Protein AF-A0A919B2U7-F1 (afdb_monomer)

Structure (mmCIF, N/CA/C/O backbone):
data_AF-A0A919B2U7-F1
#
_entry.id   AF-A0A919B2U7-F1
#
loop_
_atom_site.group_PDB
_atom_site.id
_atom_site.type_symbol
_atom_site.label_atom_id
_atom_site.label_alt_id
_atom_site.label_comp_id
_atom_site.label_asym_id
_atom_site.label_entity_id
_atom_site.label_seq_id
_atom_site.pdbx_PDB_ins_code
_atom_site.Cartn_x
_atom_site.Cartn_y
_atom_site.Cartn_z
_atom_site.occupancy
_atom_site.B_iso_or_equiv
_atom_site.auth_seq_id
_atom_site.auth_comp_id
_atom_site.auth_asym_id
_atom_site.auth_atom_id
_atom_site.pdbx_PDB_model_num
ATOM 1 N N . MET A 1 1 ? 79.214 -14.172 27.687 1.00 49.47 1 MET A N 1
ATOM 2 C CA . MET A 1 1 ? 77.770 -14.197 27.370 1.00 49.47 1 MET A CA 1
ATOM 3 C C . MET A 1 1 ? 77.154 -12.835 27.692 1.00 49.47 1 MET A C 1
ATOM 5 O O . MET A 1 1 ? 76.525 -12.726 28.729 1.00 49.47 1 MET A O 1
ATOM 9 N N . SER A 1 2 ? 77.392 -11.781 26.894 1.00 54.16 2 SER A N 1
ATOM 10 C CA . SER A 1 2 ? 76.773 -10.463 27.178 1.00 54.16 2 SER A CA 1
ATOM 11 C C . SER A 1 2 ? 76.803 -9.444 26.019 1.00 54.16 2 SER A C 1
ATOM 13 O O . SER A 1 2 ? 76.811 -8.250 26.286 1.00 54.16 2 SER A O 1
ATOM 15 N N . ASN A 1 3 ? 76.854 -9.871 24.748 1.00 53.09 3 ASN A N 1
ATOM 16 C CA . ASN A 1 3 ? 76.858 -8.933 23.603 1.00 53.09 3 ASN A CA 1
ATOM 17 C C . ASN A 1 3 ? 75.745 -9.183 22.569 1.00 53.09 3 ASN A C 1
ATOM 19 O O . ASN A 1 3 ? 75.576 -8.368 21.675 1.00 53.09 3 ASN A O 1
ATOM 23 N N . ASP A 1 4 ? 74.991 -10.279 22.689 1.00 55.19 4 ASP A N 1
ATOM 24 C CA . ASP A 1 4 ? 73.983 -10.699 21.696 1.00 55.19 4 ASP A CA 1
ATOM 25 C C . ASP A 1 4 ? 72.558 -10.211 22.050 1.00 55.19 4 ASP A C 1
ATOM 27 O O . ASP A 1 4 ? 71.670 -10.134 21.211 1.00 55.19 4 ASP A O 1
ATOM 31 N N . GLU A 1 5 ? 72.337 -9.826 23.311 1.00 55.81 5 GLU A N 1
ATOM 32 C CA . GLU A 1 5 ? 71.033 -9.368 23.819 1.00 55.81 5 GLU A CA 1
ATOM 33 C C . GLU A 1 5 ? 70.819 -7.854 23.621 1.00 55.81 5 GLU A C 1
ATOM 35 O O . GLU A 1 5 ? 69.694 -7.410 23.411 1.00 55.81 5 GLU A O 1
ATOM 40 N N . GLY A 1 6 ? 71.904 -7.063 23.619 1.00 55.81 6 GLY A N 1
ATOM 41 C CA . GLY A 1 6 ? 71.867 -5.610 23.395 1.00 55.81 6 GLY A CA 1
ATOM 42 C C . GLY A 1 6 ? 71.596 -5.225 21.937 1.00 55.81 6 GLY A C 1
ATOM 43 O O . GLY A 1 6 ? 70.742 -4.384 21.681 1.00 55.81 6 GLY A O 1
ATOM 44 N N . LEU A 1 7 ? 72.226 -5.923 20.981 1.00 55.94 7 LEU A N 1
ATOM 45 C CA . LEU A 1 7 ? 71.991 -5.736 19.539 1.00 55.94 7 LEU A CA 1
ATOM 46 C C . LEU A 1 7 ? 70.523 -5.985 19.153 1.00 55.94 7 LEU A C 1
ATOM 48 O O . LEU A 1 7 ? 69.960 -5.267 18.334 1.00 55.94 7 LEU A O 1
ATOM 52 N N . ARG A 1 8 ? 69.875 -6.955 19.807 1.00 68.75 8 ARG A N 1
ATOM 53 C CA . ARG A 1 8 ? 68.475 -7.323 19.559 1.00 68.75 8 ARG A CA 1
ATOM 54 C C . ARG A 1 8 ? 67.472 -6.317 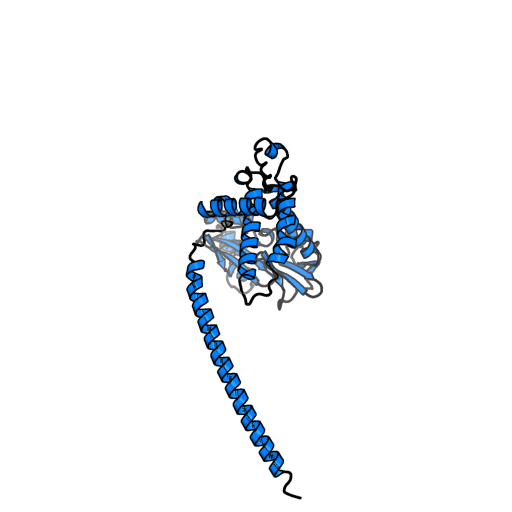20.133 1.00 68.75 8 ARG A C 1
ATOM 56 O O . ARG A 1 8 ? 66.380 -6.163 19.589 1.00 68.75 8 ARG A O 1
ATOM 63 N N . LEU A 1 9 ? 67.828 -5.645 21.231 1.00 73.50 9 LEU A N 1
ATOM 64 C CA . LEU A 1 9 ? 67.019 -4.576 21.816 1.00 73.50 9 LEU A CA 1
ATOM 65 C C . LEU A 1 9 ? 67.126 -3.293 20.984 1.00 73.50 9 LEU A C 1
ATOM 67 O O . LEU A 1 9 ? 66.106 -2.655 20.738 1.00 73.50 9 LEU A O 1
ATOM 71 N N . ASP A 1 10 ? 68.321 -2.956 20.498 1.00 80.56 10 ASP A N 1
ATOM 72 C CA . ASP A 1 10 ? 68.534 -1.790 19.635 1.00 80.56 10 ASP A CA 1
ATOM 73 C C . ASP A 1 10 ? 67.811 -1.945 18.284 1.00 80.56 10 ASP A C 1
ATOM 75 O O . ASP A 1 10 ? 67.145 -1.013 17.830 1.00 80.56 10 ASP A O 1
ATOM 79 N N . GLU A 1 11 ? 67.837 -3.143 17.686 1.00 80.81 11 GLU A N 1
ATOM 80 C CA . GLU A 1 11 ? 67.045 -3.471 16.489 1.00 80.81 11 GLU A CA 1
ATOM 81 C C . GLU A 1 11 ? 65.533 -3.373 16.742 1.00 80.81 11 GLU A C 1
ATOM 83 O O . GLU A 1 11 ? 64.792 -2.840 15.914 1.00 80.81 11 GLU A O 1
ATOM 88 N N . PHE A 1 12 ? 65.058 -3.840 17.902 1.00 81.50 12 PHE A N 1
ATOM 89 C CA . PHE A 1 12 ? 63.644 -3.744 18.269 1.00 81.50 12 PHE A CA 1
ATOM 90 C C . PHE A 1 12 ? 63.200 -2.293 18.502 1.00 81.50 12 PHE A C 1
ATOM 92 O O . PHE A 1 12 ? 62.103 -1.908 18.095 1.00 81.50 12 PHE A O 1
ATOM 99 N N . LEU A 1 13 ? 64.046 -1.469 19.127 1.00 85.94 13 LEU A N 1
ATOM 100 C CA . LEU A 1 13 ? 63.781 -0.045 19.332 1.00 85.94 13 LEU A CA 1
ATOM 101 C C . LEU A 1 13 ? 63.787 0.727 18.007 1.00 85.94 13 LEU A C 1
ATOM 103 O O . LEU A 1 13 ? 62.919 1.577 17.807 1.00 85.94 13 LEU A O 1
ATOM 107 N N . ALA A 1 14 ? 64.693 0.391 17.084 1.00 85.44 14 ALA A N 1
ATOM 108 C CA . ALA A 1 14 ? 64.707 0.952 15.736 1.00 85.44 14 ALA A CA 1
ATOM 109 C C . ALA A 1 14 ? 63.437 0.579 14.952 1.00 85.44 14 ALA A C 1
ATOM 111 O O . ALA A 1 14 ? 62.785 1.453 14.381 1.00 85.44 14 ALA A O 1
ATOM 112 N N . TYR A 1 15 ? 63.024 -0.692 14.999 1.00 85.69 15 TYR A N 1
ATOM 113 C CA . TYR A 1 15 ? 61.793 -1.154 14.353 1.00 85.69 15 TYR A CA 1
ATOM 114 C C . TYR A 1 15 ? 60.539 -0.502 14.948 1.00 85.69 15 TYR A C 1
ATOM 116 O O . TYR A 1 15 ? 59.620 -0.123 14.223 1.00 85.69 15 TYR A O 1
ATOM 124 N N . LYS A 1 16 ? 60.496 -0.332 16.275 1.00 89.38 16 LYS A N 1
ATOM 125 C CA . LYS A 1 16 ? 59.401 0.367 16.954 1.00 89.38 16 LYS A CA 1
ATOM 126 C C . LYS A 1 16 ? 59.308 1.826 16.501 1.00 89.38 16 LYS A C 1
ATOM 128 O O . LYS A 1 16 ? 58.206 2.279 16.211 1.00 89.38 16 LYS A O 1
ATOM 133 N N . ALA A 1 17 ? 60.435 2.532 16.412 1.00 90.56 17 ALA A N 1
ATOM 134 C CA . ALA A 1 17 ? 60.463 3.916 15.943 1.00 90.56 17 ALA A CA 1
ATOM 135 C C . ALA A 1 17 ? 59.982 4.033 14.484 1.00 90.56 17 ALA A C 1
ATOM 137 O O . ALA A 1 17 ? 59.161 4.894 14.176 1.00 90.56 17 ALA A O 1
ATOM 138 N N . GLU A 1 18 ? 60.413 3.119 13.609 1.00 90.06 18 GLU A N 1
ATOM 139 C CA . GLU A 1 18 ? 59.962 3.068 12.212 1.00 90.06 18 GLU A CA 1
ATOM 140 C C . GLU A 1 18 ? 58.455 2.773 12.103 1.00 90.06 18 GLU A C 1
ATOM 142 O O . GLU A 1 18 ? 57.746 3.357 11.280 1.00 90.06 18 GLU A O 1
ATOM 147 N N . LEU A 1 19 ? 57.933 1.878 12.947 1.00 87.75 19 LEU A N 1
ATOM 148 C CA . LEU A 1 19 ? 56.506 1.571 12.989 1.00 87.75 19 LEU A CA 1
ATOM 149 C C . LEU A 1 19 ? 55.687 2.765 13.495 1.00 87.75 19 LEU A C 1
ATOM 151 O O . LEU A 1 19 ? 54.651 3.076 12.911 1.00 87.75 19 LEU A O 1
ATOM 155 N N . GLU A 1 20 ? 56.141 3.441 14.551 1.00 91.88 20 GLU A N 1
ATOM 156 C CA . GLU A 1 20 ? 55.492 4.646 15.078 1.00 91.88 20 GLU A CA 1
ATOM 157 C C . GLU A 1 20 ? 55.444 5.758 14.022 1.00 91.88 20 GLU A C 1
ATOM 159 O O . GLU A 1 20 ? 54.393 6.375 13.839 1.00 91.88 20 GLU A O 1
ATOM 164 N N . GLU A 1 21 ? 56.523 5.948 13.259 1.00 91.94 21 GLU A N 1
ATOM 165 C CA . GLU A 1 21 ? 56.561 6.894 12.143 1.00 91.94 21 GLU A CA 1
ATOM 166 C C . GLU A 1 21 ? 55.548 6.523 11.047 1.00 91.94 21 GLU A C 1
ATOM 168 O O . GLU A 1 21 ? 54.748 7.364 10.627 1.00 91.94 21 GLU A O 1
ATOM 173 N N . LYS A 1 22 ? 55.500 5.252 10.627 1.00 87.38 22 LYS A N 1
ATOM 174 C CA . LYS A 1 22 ? 54.540 4.782 9.611 1.00 87.38 22 LYS A CA 1
ATOM 175 C C . LYS A 1 22 ? 53.089 4.914 10.069 1.00 87.38 22 LYS A C 1
ATOM 177 O O . LYS A 1 22 ? 52.230 5.300 9.277 1.00 87.38 22 LYS A O 1
ATOM 182 N N . VAL A 1 23 ? 52.800 4.626 11.339 1.00 91.00 23 VAL A N 1
ATOM 183 C CA . VAL A 1 23 ? 51.459 4.792 11.923 1.00 91.00 23 VAL A CA 1
ATOM 184 C C . VAL A 1 23 ? 51.064 6.268 11.959 1.00 91.00 23 VAL A C 1
ATOM 186 O O . VAL A 1 23 ? 49.927 6.600 11.622 1.00 91.00 23 VAL A O 1
ATOM 189 N N . GLN A 1 24 ? 51.991 7.167 12.300 1.00 89.50 24 GLN A N 1
ATOM 190 C CA . GLN A 1 24 ? 51.743 8.610 12.273 1.00 89.50 24 GLN A CA 1
ATOM 191 C C . GLN A 1 24 ? 51.489 9.123 10.852 1.00 89.50 24 GLN A C 1
ATOM 193 O O . GLN A 1 24 ? 50.524 9.859 10.638 1.00 89.50 24 GLN A O 1
ATOM 198 N N . GLN A 1 25 ? 52.289 8.692 9.872 1.00 88.12 25 GLN A N 1
ATOM 199 C CA . GLN A 1 25 ? 52.085 9.032 8.461 1.00 88.12 25 GLN A CA 1
ATOM 200 C C . GLN A 1 25 ? 50.734 8.517 7.945 1.00 88.12 25 GLN A C 1
ATOM 202 O O . GLN A 1 25 ? 49.998 9.252 7.286 1.00 88.12 25 GLN A O 1
ATOM 207 N N . PHE A 1 26 ? 50.358 7.285 8.301 1.00 85.88 26 PHE A N 1
ATOM 208 C CA . PHE A 1 26 ? 49.063 6.711 7.938 1.00 85.88 26 PHE A CA 1
ATOM 209 C C . PHE A 1 26 ? 47.892 7.474 8.570 1.00 85.88 26 PHE A C 1
ATOM 211 O O . PHE A 1 26 ? 46.924 7.799 7.881 1.00 85.88 26 PHE A O 1
ATOM 218 N N . ALA A 1 27 ? 47.985 7.806 9.861 1.00 87.75 27 ALA A N 1
ATOM 219 C CA . ALA A 1 27 ? 46.963 8.574 10.565 1.00 87.75 27 ALA A CA 1
ATOM 220 C C . ALA A 1 27 ? 46.799 9.984 9.976 1.00 87.75 27 ALA A C 1
ATOM 222 O O . ALA A 1 27 ? 45.674 10.471 9.846 1.00 87.75 27 ALA A O 1
ATOM 223 N N . LEU A 1 28 ? 47.900 10.626 9.580 1.00 88.56 28 LEU A N 1
ATOM 224 C CA . LEU A 1 28 ? 47.874 11.932 8.927 1.00 88.56 28 LEU A CA 1
ATOM 225 C C . LEU A 1 28 ? 47.222 11.848 7.537 1.00 88.56 28 LEU A C 1
ATOM 227 O O . LEU A 1 28 ? 46.320 12.628 7.241 1.00 88.56 28 LEU A O 1
ATOM 231 N N . GLY A 1 29 ? 47.586 10.845 6.731 1.00 88.81 29 GLY A N 1
ATOM 232 C CA . GLY A 1 29 ? 46.969 10.606 5.423 1.00 88.81 29 GLY A CA 1
ATOM 233 C C . GLY A 1 29 ? 45.497 10.177 5.501 1.00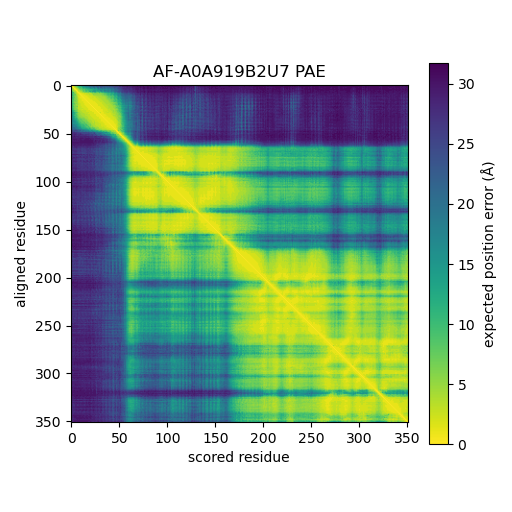 88.81 29 GLY A C 1
ATOM 234 O O . GLY A 1 29 ? 44.716 10.461 4.596 1.00 88.81 29 GLY A O 1
ATOM 235 N N . MET A 1 30 ? 45.071 9.506 6.575 1.00 88.25 30 MET A N 1
ATOM 236 C CA . MET A 1 30 ? 43.648 9.259 6.839 1.00 88.25 30 MET A CA 1
ATOM 237 C C . MET A 1 30 ? 42.898 10.549 7.157 1.00 88.25 30 MET A C 1
ATOM 239 O O . MET A 1 30 ? 41.835 10.770 6.589 1.00 88.25 30 MET A O 1
ATOM 243 N N . LYS A 1 31 ? 43.448 11.408 8.021 1.00 88.31 31 LYS A N 1
ATOM 244 C CA . LYS A 1 31 ? 42.823 12.697 8.352 1.00 88.31 31 LYS A CA 1
ATOM 245 C C . LYS A 1 31 ? 42.668 13.588 7.125 1.00 88.31 31 LYS A C 1
ATOM 247 O O . LYS A 1 31 ? 41.615 14.184 6.955 1.00 88.31 31 LYS A O 1
ATOM 252 N N . GLN A 1 32 ? 43.682 13.631 6.263 1.00 87.81 32 GLN A N 1
ATOM 253 C CA . GLN A 1 32 ? 43.622 14.409 5.030 1.00 87.81 32 GLN A CA 1
ATOM 254 C C . GLN A 1 32 ? 42.529 13.894 4.081 1.00 87.81 32 GLN A C 1
ATOM 256 O O . GLN A 1 32 ? 41.722 14.681 3.607 1.00 87.81 32 GLN A O 1
ATOM 261 N N . ARG A 1 33 ? 42.426 12.572 3.890 1.00 87.38 33 ARG A N 1
ATOM 262 C CA . ARG A 1 33 ? 41.365 11.970 3.063 1.00 87.38 33 ARG A CA 1
ATOM 263 C C . ARG A 1 33 ? 39.963 12.159 3.639 1.00 87.38 33 ARG A C 1
ATOM 265 O O . ARG A 1 33 ? 39.015 12.291 2.877 1.00 87.38 33 ARG A O 1
ATOM 272 N N . VAL A 1 34 ? 39.820 12.151 4.966 1.00 88.62 34 VAL A N 1
ATOM 273 C CA . VAL A 1 34 ? 38.540 12.464 5.620 1.00 88.62 34 VAL A CA 1
ATOM 274 C C . VAL A 1 34 ? 38.169 13.926 5.381 1.00 88.62 34 VAL A C 1
ATOM 276 O O . VAL A 1 34 ? 37.035 14.180 5.007 1.00 88.62 34 VAL A O 1
ATOM 279 N N . ALA A 1 35 ? 39.118 14.858 5.495 1.00 86.62 35 ALA A N 1
ATOM 280 C CA . ALA A 1 35 ? 38.870 16.271 5.206 1.00 86.62 35 ALA A CA 1
ATOM 281 C C . ALA A 1 35 ? 38.490 16.511 3.731 1.00 86.62 35 ALA A C 1
ATOM 283 O O . ALA A 1 35 ? 37.538 17.231 3.456 1.00 86.62 35 ALA A O 1
ATOM 284 N N . GLU A 1 36 ? 39.176 15.856 2.788 1.00 87.19 36 GLU A N 1
ATOM 285 C CA . GLU A 1 36 ? 38.831 15.902 1.357 1.00 87.19 36 GLU A CA 1
ATOM 286 C C . GLU A 1 36 ? 37.431 15.320 1.094 1.00 87.19 36 GLU A C 1
ATOM 288 O O . GLU A 1 36 ? 36.651 15.880 0.327 1.00 87.19 36 GLU A O 1
ATOM 293 N N . ALA A 1 37 ? 37.075 14.214 1.755 1.00 82.00 37 ALA A N 1
ATOM 294 C CA . ALA A 1 37 ? 35.742 13.629 1.644 1.00 82.00 37 ALA A CA 1
ATOM 295 C C . ALA A 1 37 ? 34.659 14.532 2.253 1.00 82.00 37 ALA A C 1
ATOM 297 O O . ALA A 1 37 ? 33.583 14.656 1.676 1.00 82.00 37 ALA A O 1
ATOM 298 N N . GLU A 1 38 ? 34.932 15.175 3.390 1.00 90.56 38 GLU A N 1
ATOM 299 C CA . GLU A 1 38 ? 34.031 16.147 4.017 1.00 90.56 38 GLU A CA 1
ATOM 300 C C . GLU A 1 38 ? 33.809 17.369 3.116 1.00 90.56 38 GLU A C 1
ATOM 302 O O . GLU A 1 38 ? 32.675 17.826 2.997 1.00 90.56 38 GLU A O 1
ATOM 307 N N . GLU A 1 39 ? 34.846 17.851 2.425 1.00 90.19 39 GLU A N 1
ATOM 308 C CA . GLU A 1 39 ? 34.749 18.957 1.464 1.00 90.19 39 GLU A CA 1
ATOM 309 C C . GLU A 1 39 ? 33.906 18.578 0.237 1.00 90.19 39 GLU A C 1
ATOM 311 O O . GLU A 1 39 ? 32.987 19.308 -0.130 1.00 90.19 39 GLU A O 1
ATOM 316 N N . VAL A 1 40 ? 34.135 17.396 -0.347 1.00 86.75 40 VAL A N 1
ATOM 317 C CA . VAL A 1 40 ? 33.331 16.889 -1.475 1.00 86.75 40 VAL A CA 1
ATOM 318 C C . VAL A 1 40 ? 31.875 16.657 -1.064 1.00 86.75 40 VAL A C 1
ATOM 320 O O . VAL A 1 40 ? 30.955 16.964 -1.823 1.00 86.75 40 VAL A O 1
ATOM 323 N N . VAL A 1 41 ? 31.641 16.127 0.139 1.00 85.31 41 VAL A N 1
ATOM 324 C CA . VAL A 1 41 ? 30.288 15.943 0.680 1.00 85.31 41 VAL A CA 1
ATOM 325 C C . VAL A 1 41 ? 29.618 17.293 0.924 1.00 85.31 41 VAL A C 1
ATOM 327 O O . VAL A 1 41 ? 28.446 17.436 0.587 1.00 85.31 41 VAL A O 1
ATOM 330 N N . ALA A 1 42 ? 30.335 18.294 1.438 1.00 83.62 42 ALA A N 1
ATOM 331 C CA . ALA A 1 42 ? 29.811 19.646 1.600 1.00 83.62 42 ALA A CA 1
ATOM 332 C C . ALA A 1 42 ? 29.453 20.285 0.246 1.00 83.62 42 ALA A C 1
ATOM 334 O O . ALA A 1 42 ? 28.354 20.817 0.108 1.00 83.62 42 ALA A O 1
ATOM 335 N N . GLU A 1 43 ? 30.304 20.150 -0.777 1.00 82.31 43 GLU A N 1
ATOM 336 C CA . GLU A 1 43 ? 30.008 20.630 -2.136 1.00 82.31 43 GLU A CA 1
ATOM 337 C C . GLU A 1 43 ? 28.766 19.933 -2.721 1.00 82.31 43 GLU A C 1
ATOM 339 O O . GLU A 1 43 ? 27.899 20.574 -3.318 1.00 82.31 43 GLU A O 1
ATOM 344 N N . LEU A 1 44 ? 28.633 18.618 -2.524 1.00 75.38 44 LEU A N 1
ATOM 345 C CA . LEU A 1 44 ? 27.456 17.860 -2.957 1.00 75.38 44 LEU A CA 1
ATOM 346 C C . LEU A 1 44 ? 26.188 18.295 -2.209 1.00 75.38 44 LEU A C 1
ATOM 348 O O . LEU A 1 44 ? 25.146 18.461 -2.843 1.00 75.38 44 LEU A O 1
ATOM 352 N N . ILE A 1 45 ? 26.278 18.530 -0.896 1.00 80.12 45 ILE A N 1
ATOM 353 C CA . ILE A 1 45 ? 25.185 19.057 -0.064 1.00 80.12 45 ILE A CA 1
ATOM 354 C C . ILE A 1 45 ? 24.781 20.466 -0.500 1.00 80.12 45 ILE A C 1
ATOM 356 O O . ILE A 1 45 ? 23.595 20.770 -0.481 1.00 80.12 45 ILE A O 1
ATOM 360 N N . GLU A 1 46 ? 25.714 21.312 -0.937 1.00 76.38 4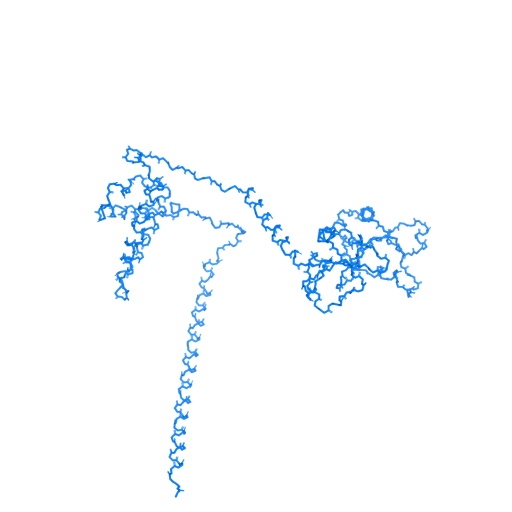6 GLU A N 1
ATOM 361 C CA . GLU A 1 46 ? 25.411 22.654 -1.456 1.00 76.38 46 GLU A CA 1
ATOM 362 C C . GLU A 1 46 ? 24.886 22.652 -2.900 1.00 76.38 46 GLU A C 1
ATOM 364 O O . GLU A 1 46 ? 24.199 23.592 -3.304 1.00 76.38 46 GLU A O 1
ATOM 369 N N . ARG A 1 47 ? 25.158 21.601 -3.684 1.00 67.56 47 ARG A N 1
ATOM 370 C CA . ARG A 1 47 ? 24.614 21.409 -5.043 1.00 67.56 47 ARG A CA 1
ATOM 371 C C . ARG A 1 47 ? 23.252 20.711 -5.054 1.00 67.56 47 ARG A C 1
ATOM 373 O O . ARG A 1 47 ? 22.481 20.908 -5.994 1.00 67.56 47 ARG A O 1
ATOM 380 N N . LEU A 1 48 ? 22.926 19.953 -4.008 1.00 63.47 48 LEU A N 1
ATOM 381 C CA . LEU A 1 48 ? 21.621 19.315 -3.806 1.00 63.47 48 LEU A CA 1
ATOM 382 C C . LEU A 1 48 ? 20.408 20.277 -3.780 1.00 63.47 48 LEU A C 1
ATOM 384 O O . LEU A 1 48 ? 19.410 19.936 -4.412 1.00 63.47 48 LEU A O 1
ATOM 388 N N . PRO A 1 49 ? 20.446 21.509 -3.228 1.00 52.69 49 PRO A N 1
ATOM 389 C CA . PRO A 1 49 ? 19.303 22.416 -3.234 1.00 52.69 49 PRO A CA 1
ATOM 390 C C . PRO A 1 49 ? 18.998 22.977 -4.631 1.00 52.69 49 PRO A C 1
ATOM 392 O O . PRO A 1 49 ? 17.876 23.409 -4.871 1.00 52.69 49 PRO A O 1
ATOM 395 N N . ALA A 1 50 ? 19.942 22.934 -5.583 1.00 51.25 50 ALA A N 1
ATOM 396 C CA . ALA A 1 50 ? 19.657 23.265 -6.982 1.00 51.25 50 ALA A CA 1
ATOM 397 C C . ALA A 1 50 ? 18.901 22.134 -7.713 1.00 51.25 50 ALA A C 1
ATOM 399 O O . ALA A 1 50 ? 18.252 22.389 -8.726 1.00 51.25 50 ALA A O 1
ATOM 400 N N . GLY A 1 51 ? 18.963 20.899 -7.198 1.00 44.50 51 GLY A N 1
ATOM 401 C CA . GLY A 1 51 ? 18.194 19.748 -7.684 1.00 44.50 51 GLY A CA 1
ATOM 402 C C . GLY A 1 51 ? 16.906 19.472 -6.897 1.00 44.50 51 GLY A C 1
ATOM 403 O O . GLY A 1 51 ? 15.961 18.927 -7.462 1.00 44.50 51 GLY A O 1
ATOM 404 N N . GLU A 1 52 ? 16.847 19.869 -5.623 1.00 47.22 52 GLU A N 1
ATOM 405 C CA . GLU A 1 52 ? 15.722 19.609 -4.709 1.00 47.22 52 GLU A CA 1
ATOM 406 C C . GLU A 1 52 ? 14.766 20.802 -4.537 1.00 47.22 52 GLU A C 1
ATOM 408 O O . GLU A 1 52 ? 13.675 20.636 -4.002 1.00 47.22 52 GLU A O 1
ATOM 413 N N . ALA A 1 53 ? 15.096 21.991 -5.057 1.00 45.44 53 ALA A N 1
ATOM 414 C CA . ALA A 1 53 ? 14.168 23.127 -5.129 1.00 45.44 53 ALA A CA 1
ATOM 415 C C . ALA A 1 53 ? 13.212 23.063 -6.342 1.00 45.44 53 ALA A C 1
ATOM 417 O O . ALA A 1 53 ? 12.790 24.094 -6.870 1.00 45.44 53 ALA A O 1
ATOM 418 N N . ALA A 1 54 ? 12.836 21.860 -6.783 1.00 45.69 54 ALA A N 1
ATOM 419 C CA . ALA A 1 54 ? 11.544 21.681 -7.431 1.00 45.69 54 ALA A CA 1
ATOM 420 C C . ALA A 1 54 ? 10.504 21.546 -6.306 1.00 45.69 54 ALA A C 1
ATOM 422 O O . ALA A 1 54 ? 10.712 20.742 -5.399 1.00 45.69 54 ALA A O 1
ATOM 423 N N . PRO A 1 55 ? 9.413 22.329 -6.301 1.00 42.75 55 PRO A N 1
ATOM 424 C CA . PRO A 1 55 ? 8.428 22.244 -5.235 1.00 42.75 55 PRO A CA 1
ATOM 425 C C . PRO A 1 55 ? 7.899 20.811 -5.140 1.00 42.75 55 PRO A C 1
ATOM 427 O O . PRO A 1 55 ? 7.456 20.248 -6.143 1.00 42.75 55 PRO A O 1
ATOM 430 N N . SER A 1 56 ? 7.916 20.248 -3.927 1.00 45.03 56 SER A N 1
ATOM 431 C CA . SER A 1 56 ? 7.070 19.116 -3.548 1.00 45.03 56 SER A CA 1
ATOM 432 C C . SER A 1 56 ? 5.612 19.525 -3.732 1.00 45.03 56 SER A C 1
ATOM 434 O O . SER A 1 56 ? 4.958 20.006 -2.810 1.00 45.03 56 SER A O 1
ATOM 436 N N . ALA A 1 57 ? 5.124 19.373 -4.957 1.00 42.81 57 ALA A N 1
ATOM 437 C CA . ALA A 1 57 ? 3.717 19.205 -5.232 1.00 42.81 57 ALA A CA 1
ATOM 438 C C . ALA A 1 57 ? 3.402 17.725 -4.999 1.00 42.81 57 ALA A C 1
ATOM 440 O O . ALA A 1 57 ? 4.038 16.858 -5.601 1.00 42.81 57 ALA A O 1
ATOM 441 N N . ASP A 1 58 ? 2.473 17.468 -4.079 1.00 39.56 58 ASP A N 1
ATOM 442 C CA . ASP A 1 58 ? 1.680 16.244 -3.941 1.00 39.56 58 ASP A CA 1
ATOM 443 C C . ASP A 1 58 ? 1.854 15.250 -5.083 1.00 39.56 58 ASP A C 1
ATOM 445 O O . ASP A 1 58 ? 1.434 15.574 -6.187 1.00 39.56 58 ASP A O 1
ATOM 449 N N . GLY A 1 59 ? 2.396 14.054 -4.806 1.00 41.53 59 GLY A N 1
ATOM 450 C CA . GLY A 1 59 ? 2.080 12.781 -5.480 1.00 41.53 59 GLY A CA 1
ATOM 451 C C . GLY A 1 59 ? 1.912 12.756 -7.007 1.00 41.53 59 GLY A C 1
ATOM 452 O O . GLY A 1 59 ? 1.331 11.806 -7.530 1.00 41.53 59 GLY A O 1
ATOM 453 N N . ALA A 1 60 ? 2.379 13.768 -7.730 1.00 42.88 60 ALA A N 1
ATOM 454 C CA . ALA A 1 60 ? 2.198 13.905 -9.153 1.00 42.88 60 ALA A CA 1
ATOM 455 C C . ALA A 1 60 ? 3.216 12.959 -9.752 1.00 42.88 60 ALA A C 1
ATOM 457 O O . ALA A 1 60 ? 4.422 13.212 -9.706 1.00 42.88 60 ALA A O 1
ATOM 458 N N . ALA A 1 61 ? 2.727 11.814 -10.225 1.00 51.19 61 ALA A N 1
ATOM 459 C CA . ALA A 1 61 ? 3.516 10.881 -11.003 1.00 51.19 61 ALA A CA 1
ATOM 460 C C . ALA A 1 61 ? 4.373 11.696 -11.975 1.00 51.19 61 ALA A C 1
ATOM 462 O O . ALA A 1 61 ? 3.828 12.432 -12.795 1.00 51.19 61 ALA A O 1
ATOM 463 N N . LYS A 1 62 ? 5.703 11.625 -11.818 1.00 58.44 62 LYS A N 1
ATOM 464 C CA . LYS A 1 62 ? 6.657 12.311 -12.690 1.00 58.44 62 LYS A CA 1
ATOM 465 C C . LYS A 1 62 ? 6.245 11.996 -14.121 1.00 58.44 62 LYS A C 1
ATOM 467 O O . LYS A 1 62 ? 6.345 10.837 -14.519 1.00 58.44 62 LYS A O 1
ATOM 472 N N . GLU A 1 63 ? 5.710 12.985 -14.836 1.00 68.88 63 GLU A N 1
ATOM 473 C CA . GLU A 1 63 ? 5.113 12.748 -16.147 1.00 68.88 63 GLU A CA 1
ATOM 474 C C . GLU A 1 63 ? 6.155 12.066 -17.037 1.00 68.88 63 GLU A C 1
ATOM 476 O O . GLU A 1 63 ? 7.213 12.625 -17.338 1.00 68.88 63 GLU A O 1
ATOM 481 N N . CYS A 1 64 ? 5.888 10.815 -17.415 1.00 79.50 64 CYS A N 1
ATOM 482 C CA . CYS A 1 64 ? 6.722 10.083 -18.354 1.00 79.50 64 CYS A CA 1
ATOM 483 C C . CYS A 1 64 ? 6.471 10.651 -19.754 1.00 79.50 64 CYS A C 1
ATOM 485 O O . CYS A 1 64 ? 5.685 10.103 -20.526 1.00 79.50 64 CYS A O 1
ATOM 487 N N . LEU A 1 65 ? 7.108 11.782 -20.064 1.00 89.12 65 LEU A N 1
ATOM 488 C CA . LEU A 1 65 ? 7.023 12.398 -21.381 1.00 89.12 65 LEU A CA 1
ATOM 489 C C . LEU A 1 65 ? 7.865 11.599 -22.394 1.00 89.12 65 LEU A C 1
ATOM 491 O O . LEU A 1 65 ? 9.039 11.320 -22.117 1.00 89.12 65 LEU A O 1
ATOM 495 N N . PRO A 1 66 ? 7.311 11.259 -23.574 1.00 92.06 66 PRO A N 1
ATOM 496 C CA . PRO A 1 66 ? 8.075 10.629 -24.646 1.00 92.06 66 PRO A CA 1
ATOM 497 C C . PRO A 1 66 ? 9.216 11.545 -25.106 1.00 92.06 66 PRO A C 1
ATOM 499 O O . PRO A 1 66 ? 9.115 12.776 -25.021 1.00 92.06 66 PRO A O 1
ATOM 502 N N . TRP A 1 67 ? 10.291 10.955 -25.634 1.00 95.00 67 TRP A N 1
ATOM 503 C CA . TRP A 1 67 ? 11.416 11.651 -26.255 1.00 95.00 67 TRP A CA 1
ATOM 504 C C . TRP A 1 67 ? 10.939 12.746 -27.207 1.00 95.00 67 TRP A C 1
ATOM 506 O O . TRP A 1 67 ? 11.423 13.869 -27.118 1.00 95.00 67 TRP A O 1
ATOM 516 N N . SER A 1 68 ? 9.921 12.471 -28.027 1.00 93.31 68 SER A N 1
ATOM 517 C CA . SER A 1 68 ? 9.377 13.429 -28.996 1.00 93.31 68 SER A CA 1
ATOM 518 C C . SER A 1 68 ? 8.878 14.743 -28.387 1.00 93.31 68 SER A C 1
ATOM 520 O O . SER A 1 68 ? 8.934 15.768 -29.061 1.00 93.31 68 SER A O 1
ATOM 522 N N . LEU A 1 69 ? 8.375 14.722 -27.145 1.00 93.94 69 LEU A N 1
ATOM 523 C CA . LEU A 1 69 ? 7.857 15.910 -26.455 1.00 93.94 69 LEU A CA 1
ATOM 524 C C . LEU A 1 69 ? 8.924 16.641 -25.632 1.00 93.94 69 LEU A C 1
ATOM 526 O O . LEU A 1 69 ? 8.776 17.834 -25.382 1.00 93.94 69 LEU A O 1
ATOM 530 N N . ARG A 1 70 ? 9.993 15.950 -25.222 1.00 94.38 70 ARG A N 1
ATOM 531 C CA . ARG A 1 70 ? 11.119 16.556 -24.486 1.00 94.38 70 ARG A CA 1
ATOM 532 C C . ARG A 1 70 ? 12.287 16.988 -25.379 1.00 94.38 70 ARG A C 1
ATOM 534 O O . ARG A 1 70 ? 13.132 17.750 -24.921 1.00 94.38 70 ARG A O 1
ATOM 541 N N . ALA A 1 71 ? 12.368 16.480 -26.607 1.00 95.19 71 ALA A N 1
ATOM 542 C CA . ALA A 1 71 ? 13.429 16.784 -27.560 1.00 95.19 71 ALA A CA 1
ATOM 543 C C . ALA A 1 71 ? 13.277 18.192 -28.150 1.00 95.19 71 ALA A C 1
ATOM 545 O O . ALA A 1 71 ? 12.181 18.623 -28.513 1.00 95.19 71 ALA A O 1
ATOM 546 N N . SER A 1 72 ? 14.396 18.897 -28.296 1.00 97.31 72 SER A N 1
ATOM 547 C CA . SER A 1 72 ? 14.459 20.160 -29.029 1.00 97.31 72 SER A CA 1
ATOM 548 C C . SER A 1 72 ? 14.438 19.932 -30.546 1.00 97.31 72 SER A C 1
ATOM 550 O O . SER A 1 72 ? 14.645 18.823 -31.041 1.00 97.31 72 SER A O 1
ATOM 552 N N . ALA A 1 73 ? 14.242 21.002 -31.321 1.00 97.12 73 ALA A N 1
ATOM 553 C CA . ALA A 1 73 ? 14.354 20.930 -32.779 1.00 97.12 73 ALA A CA 1
ATOM 554 C C . ALA A 1 73 ? 15.751 20.469 -33.244 1.00 97.12 73 ALA A C 1
ATOM 556 O O . ALA A 1 73 ? 15.854 19.792 -34.266 1.00 97.12 73 ALA A O 1
ATOM 557 N N . GLN A 1 74 ? 16.805 20.807 -32.492 1.00 97.38 74 GLN A N 1
ATOM 558 C CA . GLN A 1 74 ? 18.163 20.356 -32.791 1.00 97.38 74 GLN A CA 1
ATOM 559 C C . GLN A 1 74 ? 18.305 18.850 -32.558 1.00 97.38 74 GLN A C 1
ATOM 561 O O . GLN A 1 74 ? 18.821 18.156 -33.425 1.00 97.38 74 GLN A O 1
ATOM 566 N N . ASP A 1 75 ? 17.762 18.327 -31.455 1.00 97.25 75 ASP A N 1
ATOM 567 C CA . ASP A 1 75 ? 17.797 16.887 -31.163 1.00 97.25 75 ASP A CA 1
ATOM 568 C C . ASP A 1 75 ? 17.122 16.063 -32.273 1.00 97.25 75 ASP A C 1
ATOM 570 O O . ASP A 1 75 ? 17.613 15.003 -32.662 1.00 97.25 75 ASP A O 1
ATOM 574 N N . TRP A 1 76 ? 16.016 16.569 -32.829 1.00 98.12 76 TRP A N 1
ATOM 575 C CA . TRP A 1 76 ? 15.347 15.975 -33.990 1.00 98.12 76 TRP A CA 1
ATOM 576 C C . TRP A 1 76 ? 16.218 15.966 -35.247 1.00 98.12 76 TRP A C 1
ATOM 578 O O . TRP A 1 76 ? 16.253 14.962 -35.961 1.00 98.12 76 TRP A O 1
ATOM 588 N N . GLN A 1 77 ? 16.916 17.068 -35.524 1.00 98.12 77 GLN A N 1
ATOM 589 C CA . GLN A 1 77 ? 17.813 17.174 -36.677 1.00 98.12 77 GLN A CA 1
ATOM 590 C C . GLN A 1 77 ? 19.031 16.261 -36.526 1.00 98.12 77 GLN A C 1
ATOM 592 O O . GLN A 1 77 ? 19.393 15.573 -37.482 1.00 98.12 77 GLN A O 1
ATOM 597 N N . ASP A 1 78 ? 19.612 16.197 -35.329 1.00 97.75 78 ASP A N 1
ATOM 598 C CA . ASP A 1 78 ? 20.751 15.335 -35.020 1.00 97.75 78 ASP A CA 1
ATOM 599 C C . ASP A 1 78 ? 20.366 13.860 -35.151 1.00 97.75 78 ASP A C 1
ATOM 601 O O . ASP A 1 78 ? 21.079 13.085 -35.793 1.00 97.75 78 ASP A O 1
ATOM 605 N N . LEU A 1 79 ? 19.205 13.471 -34.611 1.00 98.19 79 LEU A N 1
ATOM 606 C CA . LEU A 1 79 ? 18.695 12.110 -34.748 1.00 98.19 79 LEU A CA 1
ATOM 607 C C . LEU A 1 79 ? 18.436 11.758 -36.218 1.00 98.19 79 LEU A C 1
ATOM 609 O O . LEU A 1 79 ? 18.854 10.693 -36.664 1.00 98.19 79 LEU A O 1
ATOM 613 N N . ALA A 1 80 ? 17.801 12.644 -36.990 1.00 98.06 80 ALA A N 1
ATOM 614 C CA . ALA A 1 80 ? 17.563 12.412 -38.415 1.00 98.06 80 ALA A CA 1
ATOM 615 C C . ALA A 1 80 ? 18.872 12.270 -39.206 1.00 98.06 80 ALA A C 1
ATOM 617 O O . ALA A 1 80 ? 19.029 11.318 -39.973 1.00 98.06 80 ALA A O 1
ATOM 618 N N . GLY A 1 81 ? 19.840 13.160 -38.970 1.00 97.88 81 GLY A N 1
ATOM 619 C CA . GLY A 1 81 ? 21.159 13.093 -39.596 1.00 97.88 81 GLY A CA 1
ATOM 620 C C . GLY A 1 81 ? 21.904 11.801 -39.255 1.00 97.88 81 GLY A C 1
ATOM 621 O O . GLY A 1 81 ? 22.529 11.195 -40.132 1.00 97.88 81 GLY A O 1
ATOM 622 N N . TRP A 1 82 ? 21.790 11.343 -38.008 1.00 97.50 82 TRP A N 1
ATOM 623 C CA . TRP A 1 82 ? 22.363 10.078 -37.561 1.00 97.50 82 TRP A CA 1
ATOM 624 C C . TRP A 1 82 ? 21.658 8.856 -38.168 1.00 97.50 82 TRP A C 1
ATOM 626 O O . TRP A 1 82 ? 22.339 7.940 -38.624 1.00 97.50 82 TRP A O 1
ATOM 636 N N . VAL A 1 83 ? 20.323 8.839 -38.261 1.00 96.31 83 VAL A N 1
ATOM 637 C CA . VAL A 1 83 ? 19.565 7.755 -38.923 1.00 96.31 83 VAL A CA 1
ATOM 638 C C . VAL A 1 83 ? 19.940 7.653 -40.405 1.00 96.31 83 VAL A C 1
ATOM 640 O O . VAL A 1 83 ? 20.161 6.555 -40.922 1.00 96.31 83 VAL A O 1
ATOM 643 N N . ASP A 1 84 ? 20.090 8.788 -41.084 1.00 95.38 84 ASP A N 1
ATOM 644 C CA . ASP A 1 84 ? 20.544 8.828 -42.473 1.00 95.38 84 ASP A CA 1
ATOM 645 C C . ASP A 1 84 ? 21.988 8.320 -42.621 1.00 95.38 84 ASP A C 1
ATOM 647 O O . ASP A 1 84 ? 22.306 7.590 -43.566 1.00 95.38 84 ASP A O 1
ATOM 651 N N . TRP A 1 85 ? 22.879 8.683 -41.689 1.00 95.50 85 TRP A N 1
ATOM 652 C CA . TRP A 1 85 ? 24.234 8.131 -41.614 1.00 95.50 85 TRP A CA 1
ATOM 653 C C . TRP A 1 85 ? 24.193 6.611 -41.411 1.00 95.50 85 TRP A C 1
ATOM 655 O O . TRP A 1 85 ? 24.815 5.875 -42.178 1.00 95.50 85 TRP A O 1
ATOM 665 N N . LEU A 1 86 ? 23.383 6.122 -40.471 1.00 93.50 86 LEU A N 1
ATOM 666 C CA . LEU A 1 86 ? 23.210 4.699 -40.197 1.00 93.50 86 LEU A CA 1
ATOM 667 C C . LEU A 1 86 ? 22.777 3.938 -41.460 1.00 93.50 86 LEU A C 1
ATOM 669 O O . LEU A 1 86 ? 23.387 2.929 -41.822 1.00 93.50 86 LEU A O 1
ATOM 673 N N . GLY A 1 87 ? 21.777 4.458 -42.178 1.00 91.00 87 GLY A N 1
ATOM 674 C CA . GLY A 1 87 ? 21.281 3.876 -43.425 1.00 91.00 87 GLY A CA 1
ATOM 675 C C . GLY A 1 87 ? 22.336 3.822 -44.535 1.00 91.00 87 GLY A C 1
ATOM 676 O O . GLY A 1 87 ? 22.417 2.821 -45.248 1.00 91.00 87 GLY A O 1
ATOM 677 N N . ARG A 1 88 ? 23.178 4.859 -44.660 1.00 92.06 88 ARG A N 1
ATOM 678 C CA . ARG A 1 88 ? 24.276 4.897 -45.643 1.00 92.06 88 ARG A CA 1
ATOM 679 C C . ARG A 1 88 ? 25.427 3.952 -45.299 1.00 92.06 88 ARG A C 1
ATOM 681 O O . ARG A 1 88 ? 26.005 3.374 -46.215 1.00 92.06 88 ARG A O 1
ATOM 688 N N . HIS A 1 89 ? 25.772 3.813 -44.019 1.00 89.06 89 HIS A N 1
ATOM 689 C CA . HIS A 1 89 ? 27.001 3.132 -43.595 1.00 89.06 89 HIS A CA 1
ATOM 690 C C . HIS A 1 89 ? 26.815 1.660 -43.227 1.00 89.06 89 HIS A C 1
ATOM 692 O O . HIS A 1 89 ? 27.695 0.858 -43.528 1.00 89.06 89 HIS A O 1
ATOM 698 N N . TYR A 1 90 ? 25.677 1.278 -42.642 1.00 86.19 90 TYR A N 1
ATOM 699 C CA . TYR A 1 90 ? 25.378 -0.134 -42.366 1.00 86.19 90 TYR A CA 1
ATOM 700 C C . TYR A 1 90 ? 24.624 -0.810 -43.507 1.00 86.19 90 TYR A C 1
ATOM 702 O O . TYR A 1 90 ? 24.551 -2.036 -43.526 1.00 86.19 90 TYR A O 1
ATOM 710 N N . ALA A 1 91 ? 24.074 -0.020 -44.442 1.00 72.38 91 ALA A N 1
ATOM 711 C CA . ALA A 1 91 ? 23.315 -0.477 -45.604 1.00 72.38 91 ALA A CA 1
ATOM 712 C C . ALA A 1 91 ? 22.407 -1.680 -45.272 1.00 72.38 91 ALA A C 1
ATOM 714 O O . ALA A 1 91 ? 22.550 -2.741 -45.892 1.00 72.38 91 ALA A O 1
ATOM 715 N N . PRO A 1 92 ? 21.506 -1.553 -44.272 1.00 69.69 92 PRO A N 1
ATOM 716 C CA . PRO A 1 92 ? 20.704 -2.676 -43.815 1.00 69.69 92 PRO A CA 1
ATOM 717 C C . PRO A 1 92 ? 19.972 -3.306 -45.003 1.00 69.69 92 PRO A C 1
ATOM 719 O O . PRO A 1 92 ? 19.501 -2.607 -45.914 1.00 69.69 92 PRO A O 1
ATOM 722 N N . GLN A 1 93 ? 19.895 -4.642 -45.007 1.00 69.62 93 GLN A N 1
ATOM 723 C CA . GLN A 1 93 ? 19.154 -5.381 -46.030 1.00 69.62 93 GLN A CA 1
ATOM 724 C C . GLN A 1 93 ? 17.744 -4.797 -46.167 1.00 69.62 93 GLN A C 1
ATOM 726 O O . GLN A 1 93 ? 17.213 -4.250 -45.205 1.00 69.62 93 GLN A O 1
ATOM 731 N N . LEU A 1 94 ? 17.116 -4.922 -47.344 1.00 66.75 94 LEU A N 1
ATOM 732 C CA . LEU A 1 94 ? 15.821 -4.284 -47.635 1.00 66.75 94 LEU A CA 1
ATOM 733 C C . LEU A 1 94 ? 14.780 -4.491 -46.517 1.00 66.75 94 LEU A C 1
ATOM 735 O O . LEU A 1 94 ? 14.026 -3.579 -46.203 1.00 66.75 94 LEU A O 1
ATOM 739 N N . HIS A 1 95 ? 14.791 -5.662 -45.875 1.00 72.38 95 HIS A N 1
ATOM 740 C CA . HIS A 1 95 ? 13.862 -6.015 -44.806 1.00 72.38 95 HIS A CA 1
ATOM 741 C C . HIS A 1 95 ? 14.168 -5.393 -43.425 1.00 72.38 95 HIS A C 1
ATOM 743 O O . HIS A 1 95 ? 13.312 -5.480 -42.552 1.00 72.38 95 HIS A O 1
ATOM 749 N N . LEU A 1 96 ? 15.330 -4.759 -43.232 1.00 82.75 96 LEU A N 1
ATOM 750 C CA . LEU A 1 96 ? 15.783 -4.071 -42.010 1.00 82.75 96 LEU A CA 1
ATOM 751 C C . LEU A 1 96 ? 15.916 -2.549 -42.200 1.00 82.75 96 LEU A C 1
ATOM 753 O O . LEU A 1 96 ? 16.493 -1.857 -41.363 1.00 82.75 96 LEU A O 1
ATOM 757 N N . ARG A 1 97 ? 15.428 -2.004 -43.319 1.00 86.12 97 ARG A N 1
ATOM 758 C CA . ARG A 1 97 ? 15.475 -0.560 -43.559 1.00 86.12 97 ARG A CA 1
ATOM 759 C C . ARG A 1 97 ? 14.515 0.177 -42.632 1.00 86.12 97 ARG A C 1
ATOM 761 O O . ARG A 1 97 ? 13.364 -0.220 -42.469 1.00 86.12 97 ARG A O 1
ATOM 768 N N . ILE A 1 98 ? 14.992 1.291 -42.087 1.00 89.25 98 ILE A N 1
ATOM 769 C CA . ILE A 1 98 ? 14.156 2.264 -41.387 1.00 89.25 98 ILE A CA 1
ATOM 770 C C . ILE A 1 98 ? 13.469 3.121 -42.453 1.00 89.25 98 ILE A C 1
ATOM 772 O O . ILE A 1 98 ? 14.137 3.721 -43.298 1.00 89.25 98 ILE A O 1
ATOM 776 N N . TRP A 1 99 ? 12.137 3.151 -42.448 1.00 88.62 99 TRP A N 1
ATOM 777 C CA . TRP A 1 99 ? 11.374 3.915 -43.435 1.00 88.62 99 TRP A CA 1
ATOM 778 C C . TRP A 1 99 ? 11.433 5.429 -43.164 1.00 88.62 99 TRP A C 1
ATOM 780 O O . TRP A 1 99 ? 11.466 5.830 -42.001 1.00 88.62 99 TRP A O 1
ATOM 790 N N . PRO A 1 100 ? 11.365 6.294 -44.200 1.00 90.00 100 PRO A N 1
ATOM 791 C CA . PRO A 1 100 ? 11.423 7.753 -44.033 1.00 90.00 100 PRO A CA 1
ATOM 792 C C . PRO A 1 100 ? 10.312 8.339 -43.153 1.00 90.00 100 PRO A C 1
ATOM 794 O O . PRO A 1 100 ? 10.457 9.433 -42.620 1.00 90.00 100 PRO A O 1
ATOM 797 N N . CYS A 1 101 ? 9.196 7.621 -42.990 1.00 91.31 101 CYS A N 1
ATOM 798 C CA . CYS A 1 101 ? 8.103 8.031 -42.116 1.00 91.31 101 CYS A CA 1
ATOM 799 C C . CYS A 1 101 ? 8.362 7.758 -40.626 1.00 91.31 101 CYS A C 1
ATOM 801 O O . CYS A 1 101 ? 7.472 8.035 -39.828 1.00 91.31 101 CYS A O 1
ATOM 803 N N . TRP A 1 102 ? 9.545 7.262 -40.232 1.00 92.62 102 TRP A N 1
ATOM 804 C CA . TRP A 1 102 ? 9.895 6.985 -38.832 1.00 92.62 102 TRP A CA 1
ATOM 805 C C . TRP A 1 102 ? 9.562 8.117 -37.839 1.00 92.62 102 TRP A C 1
ATOM 807 O O . TRP A 1 102 ? 9.116 7.771 -36.747 1.00 92.62 102 TRP A O 1
ATOM 817 N N . PRO A 1 103 ? 9.654 9.429 -38.171 1.00 94.44 103 PRO A N 1
ATOM 818 C CA . PRO A 1 103 ? 9.301 10.486 -37.218 1.00 94.44 103 PRO A CA 1
ATOM 819 C C . PRO A 1 103 ? 7.816 10.498 -36.828 1.00 94.44 103 PRO A C 1
ATOM 821 O O . PRO A 1 103 ? 7.451 11.097 -35.823 1.00 94.44 103 PRO A O 1
ATOM 824 N N . GLN A 1 104 ? 6.951 9.859 -37.624 1.00 91.31 104 GLN A N 1
ATOM 825 C CA . GLN A 1 104 ? 5.506 9.771 -37.382 1.00 91.31 104 GLN A CA 1
ATOM 826 C C . GLN A 1 104 ? 5.124 8.579 -36.489 1.00 91.31 104 GLN A C 1
ATOM 828 O O . GLN A 1 104 ? 3.947 8.415 -36.178 1.00 91.31 104 GLN A O 1
ATOM 833 N N . HIS A 1 105 ? 6.094 7.752 -36.087 1.00 91.31 105 HIS A N 1
ATOM 834 C CA . HIS A 1 105 ? 5.870 6.550 -35.290 1.00 91.31 105 HIS A CA 1
ATOM 835 C C . HIS A 1 105 ? 6.518 6.696 -33.914 1.00 91.31 105 HIS A C 1
ATOM 837 O O . HIS A 1 105 ? 7.737 6.577 -33.778 1.00 91.31 105 HIS A O 1
ATOM 843 N N . GLY A 1 106 ? 5.712 6.933 -32.878 1.00 90.62 106 GLY A N 1
ATOM 844 C CA . GLY A 1 106 ? 6.207 7.306 -31.548 1.00 90.62 106 GLY A CA 1
ATOM 845 C C . GLY A 1 106 ? 7.149 6.257 -30.955 1.00 90.62 106 GLY A C 1
ATOM 846 O O . GLY A 1 106 ? 8.241 6.585 -30.504 1.00 90.62 106 GLY A O 1
ATOM 847 N N . GLY A 1 107 ? 6.784 4.976 -31.045 1.00 90.94 107 GLY A N 1
ATOM 848 C CA . GLY A 1 107 ? 7.635 3.893 -30.541 1.00 90.94 107 GLY A CA 1
ATOM 849 C C . GLY A 1 107 ? 8.943 3.710 -31.320 1.00 90.94 107 GLY A C 1
ATOM 850 O O . GLY A 1 107 ? 9.954 3.323 -30.742 1.00 90.94 107 GLY A O 1
ATOM 851 N N . VAL A 1 108 ? 8.956 4.049 -32.613 1.00 93.88 108 VAL A N 1
ATOM 852 C CA . VAL A 1 108 ? 10.176 4.018 -33.435 1.00 93.88 108 VAL A CA 1
ATOM 853 C C . VAL A 1 108 ? 11.106 5.159 -33.045 1.00 93.88 108 VAL A C 1
ATOM 855 O O . VAL A 1 108 ? 12.313 4.956 -32.948 1.00 93.88 108 VAL A O 1
ATOM 858 N N . VAL A 1 109 ? 10.547 6.346 -32.800 1.00 95.62 109 VAL A N 1
ATOM 859 C CA . VAL A 1 109 ? 11.293 7.511 -32.315 1.00 95.62 109 VAL A CA 1
ATOM 860 C C . VAL A 1 109 ? 11.984 7.187 -30.987 1.00 95.62 109 VAL A C 1
ATOM 862 O O . VAL A 1 109 ? 13.174 7.463 -30.863 1.00 95.62 109 VAL A O 1
ATOM 865 N N . GLU A 1 110 ? 11.296 6.544 -30.035 1.00 95.69 110 GLU A N 1
ATOM 866 C CA . GLU A 1 110 ? 11.900 6.130 -28.755 1.00 95.69 110 GLU A CA 1
ATOM 867 C C . GLU A 1 110 ? 13.068 5.149 -28.946 1.00 95.69 110 GLU A C 1
ATOM 869 O O . GLU A 1 110 ? 14.154 5.367 -28.407 1.00 95.69 110 GLU A O 1
ATOM 874 N N . GLU A 1 111 ? 12.872 4.089 -29.737 1.00 96.31 111 GLU A N 1
ATOM 875 C CA . GLU A 1 111 ? 13.904 3.073 -29.994 1.00 96.31 111 GLU A CA 1
ATOM 876 C C . GLU A 1 111 ? 15.136 3.681 -30.690 1.00 96.31 111 GLU A C 1
ATOM 878 O O . GLU A 1 111 ? 16.274 3.410 -30.301 1.00 96.31 111 GLU A O 1
ATOM 883 N N . LEU A 1 112 ? 14.933 4.550 -31.689 1.00 97.25 112 LEU A N 1
ATOM 884 C CA . LEU A 1 112 ? 16.029 5.214 -32.403 1.00 97.25 112 LEU A CA 1
ATOM 885 C C . LEU A 1 112 ? 16.743 6.250 -31.536 1.00 97.25 112 LEU A C 1
ATOM 887 O O . LEU A 1 112 ? 17.970 6.321 -31.575 1.00 97.25 112 LEU A O 1
ATOM 891 N N . ALA A 1 113 ? 16.011 7.025 -30.737 1.00 97.75 113 ALA A N 1
ATOM 892 C CA . ALA A 1 113 ? 16.604 7.990 -29.821 1.00 97.75 1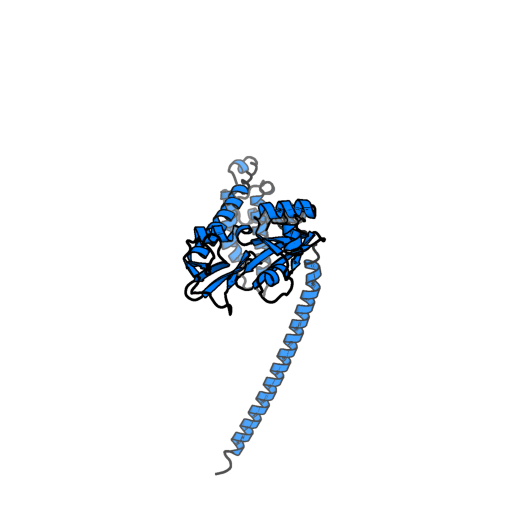13 ALA A CA 1
ATOM 893 C C . ALA A 1 113 ? 17.452 7.300 -28.741 1.00 97.75 113 ALA A C 1
ATOM 895 O O . ALA A 1 113 ? 18.568 7.742 -28.455 1.00 97.75 113 ALA A O 1
ATOM 896 N N . ALA A 1 114 ? 16.962 6.190 -28.179 1.00 97.19 114 ALA A N 1
ATOM 897 C CA . ALA A 1 114 ? 17.714 5.377 -27.227 1.00 97.19 114 ALA A CA 1
ATOM 898 C C . ALA A 1 114 ? 18.971 4.773 -27.873 1.00 97.19 114 ALA A C 1
ATOM 900 O O . ALA A 1 114 ? 20.066 4.877 -27.314 1.00 97.19 114 ALA A O 1
ATOM 901 N N . LEU A 1 115 ? 18.839 4.211 -29.080 1.00 97.44 115 LEU A N 1
ATOM 902 C CA . LEU A 1 115 ? 19.958 3.630 -29.819 1.00 97.44 115 LEU A CA 1
ATOM 903 C C . LEU A 1 115 ? 21.020 4.676 -30.185 1.00 97.44 115 LEU A C 1
ATOM 905 O O . LEU A 1 115 ? 22.213 4.399 -30.046 1.00 97.44 115 LEU A O 1
ATOM 909 N N . HIS A 1 116 ? 20.600 5.873 -30.604 1.00 97.75 116 HIS A N 1
ATOM 910 C CA . HIS A 1 116 ? 21.493 6.995 -30.889 1.00 97.75 116 HIS A CA 1
ATOM 911 C C . HIS A 1 116 ? 22.222 7.449 -29.620 1.00 97.75 116 HIS A C 1
ATOM 913 O O . HIS A 1 116 ? 23.435 7.643 -29.643 1.00 97.75 116 HIS A O 1
ATOM 919 N N . SER A 1 117 ? 21.518 7.552 -28.488 1.00 97.31 117 SER A N 1
ATOM 920 C CA . SER A 1 117 ? 22.142 7.892 -27.206 1.00 97.31 117 SER A CA 1
ATOM 921 C C . SER A 1 117 ? 23.204 6.868 -26.796 1.00 97.31 117 SER A C 1
ATOM 923 O O . SER A 1 117 ? 24.297 7.259 -26.390 1.00 97.31 117 SER A O 1
ATOM 925 N N . ALA A 1 118 ? 22.913 5.572 -26.946 1.00 97.31 118 ALA A N 1
ATOM 926 C CA . ALA A 1 118 ? 23.875 4.502 -26.689 1.00 97.31 118 ALA A CA 1
ATOM 927 C C . ALA A 1 118 ? 25.072 4.555 -27.655 1.00 97.31 118 ALA A C 1
ATOM 929 O O . ALA A 1 118 ? 26.207 4.355 -27.232 1.00 97.31 118 ALA A O 1
ATOM 930 N N . TRP A 1 119 ? 24.836 4.874 -28.933 1.00 97.19 119 TRP A N 1
ATOM 931 C CA . TRP A 1 119 ? 25.904 5.043 -29.920 1.00 97.19 119 TRP A CA 1
ATOM 932 C C . TRP A 1 119 ? 26.831 6.203 -29.558 1.00 97.19 119 TRP A C 1
ATOM 934 O O . TRP A 1 119 ? 28.044 6.033 -29.606 1.00 97.19 119 TRP A O 1
ATOM 944 N N . ARG A 1 120 ? 26.284 7.364 -29.165 1.00 96.56 120 ARG A N 1
ATOM 945 C CA . ARG A 1 120 ? 27.096 8.525 -28.766 1.00 96.56 120 ARG A CA 1
ATOM 946 C C . ARG A 1 120 ? 27.984 8.196 -27.572 1.00 96.56 120 ARG A C 1
ATOM 948 O O . ARG A 1 120 ? 29.166 8.500 -27.618 1.00 96.56 120 ARG A O 1
ATOM 955 N N . ALA A 1 121 ? 27.430 7.534 -26.555 1.00 95.12 121 ALA A N 1
ATOM 956 C CA . ALA A 1 121 ? 28.196 7.114 -25.384 1.00 95.12 121 ALA A CA 1
ATOM 957 C C . ALA A 1 121 ? 29.317 6.129 -25.760 1.00 95.12 121 ALA A C 1
ATOM 959 O O . ALA A 1 121 ? 30.453 6.289 -25.325 1.00 95.12 121 ALA A O 1
ATOM 960 N N . ALA A 1 122 ? 29.023 5.149 -26.621 1.00 95.00 122 ALA A N 1
ATOM 961 C CA . ALA A 1 122 ? 30.029 4.210 -27.109 1.00 95.00 122 ALA A CA 1
ATOM 962 C C . ALA A 1 122 ? 31.104 4.899 -27.967 1.00 95.00 122 ALA A C 1
ATOM 964 O O . ALA A 1 122 ? 32.276 4.552 -27.868 1.00 95.00 122 ALA A O 1
ATOM 965 N N . ALA A 1 123 ? 30.721 5.870 -28.800 1.00 93.06 123 ALA A N 1
ATOM 966 C CA . ALA A 1 123 ? 31.641 6.627 -29.646 1.00 93.06 123 ALA A CA 1
ATOM 967 C C . ALA A 1 123 ? 32.558 7.538 -28.823 1.00 93.06 123 ALA A C 1
ATOM 969 O O . ALA A 1 123 ? 33.739 7.654 -29.129 1.00 93.06 123 ALA A O 1
ATOM 970 N N . GLU A 1 124 ? 32.024 8.160 -27.773 1.00 92.88 124 GLU A N 1
ATOM 971 C CA . GLU A 1 124 ? 32.802 8.962 -26.831 1.00 92.88 124 GLU A CA 1
ATOM 972 C C . GLU A 1 124 ? 33.807 8.096 -26.064 1.00 92.88 124 GLU A C 1
ATOM 974 O O . GLU A 1 124 ? 34.983 8.444 -25.994 1.00 92.88 124 GLU A O 1
ATOM 979 N N . ALA A 1 125 ? 33.381 6.926 -25.578 1.00 91.00 125 ALA A N 1
ATOM 980 C CA . ALA A 1 125 ? 34.264 5.981 -24.896 1.00 91.00 125 ALA A CA 1
ATOM 981 C C . ALA A 1 125 ? 35.358 5.398 -25.812 1.00 91.00 125 ALA A C 1
ATOM 983 O O . ALA A 1 125 ? 36.467 5.144 -25.353 1.00 91.00 125 ALA A O 1
ATOM 984 N N . ASP A 1 126 ? 35.062 5.186 -27.098 1.00 88.56 126 ASP A N 1
ATOM 985 C CA . ASP A 1 126 ? 36.039 4.720 -28.094 1.00 88.56 126 ASP A CA 1
ATOM 986 C C . ASP A 1 126 ? 37.061 5.809 -28.466 1.00 88.56 126 ASP A C 1
ATOM 988 O O . ASP A 1 126 ? 38.208 5.513 -28.794 1.00 88.56 126 ASP A O 1
ATOM 992 N N . ALA A 1 127 ? 36.662 7.082 -28.380 1.00 87.62 127 ALA A N 1
ATOM 993 C CA . ALA A 1 127 ? 37.542 8.219 -28.621 1.00 87.62 127 ALA A CA 1
ATOM 994 C C . ALA A 1 127 ? 38.496 8.517 -27.447 1.00 87.62 127 ALA A C 1
ATOM 996 O O . ALA A 1 127 ? 39.481 9.231 -27.653 1.00 87.62 127 ALA A O 1
ATOM 997 N N . ASP A 1 128 ? 38.228 7.995 -26.242 1.00 87.50 128 ASP A N 1
ATOM 998 C CA . ASP A 1 128 ? 39.083 8.159 -25.063 1.00 87.50 128 ASP A CA 1
ATOM 999 C C . ASP A 1 128 ? 40.324 7.243 -25.141 1.00 87.50 128 ASP A C 1
ATOM 1001 O O . ASP A 1 128 ? 40.200 6.018 -25.042 1.00 87.50 128 ASP A O 1
ATOM 1005 N N . PRO A 1 129 ? 41.550 7.800 -25.241 1.00 80.06 129 PRO A N 1
ATOM 1006 C CA . PRO A 1 129 ? 42.780 7.008 -25.283 1.00 80.06 129 PRO A CA 1
ATOM 1007 C C . PRO A 1 129 ? 43.047 6.175 -24.019 1.00 80.06 129 PRO A C 1
ATOM 1009 O O . PRO A 1 129 ? 43.877 5.266 -24.064 1.00 80.06 129 PRO A O 1
ATOM 1012 N N . ALA A 1 130 ? 42.404 6.496 -22.890 1.00 84.12 130 ALA A N 1
ATOM 1013 C CA . ALA A 1 130 ? 42.500 5.736 -21.643 1.00 84.12 130 ALA A CA 1
ATOM 1014 C C . ALA A 1 130 ? 41.474 4.587 -21.550 1.00 84.12 130 ALA A C 1
ATOM 1016 O O . ALA A 1 130 ? 41.546 3.774 -20.623 1.00 84.12 130 ALA A O 1
ATOM 1017 N N . GLY A 1 131 ? 40.528 4.511 -22.491 1.00 78.38 131 GLY A N 1
ATOM 1018 C CA . GLY A 1 131 ? 39.458 3.520 -22.516 1.00 78.38 131 GLY A CA 1
ATOM 1019 C C . GLY A 1 131 ? 39.918 2.114 -22.919 1.00 78.38 131 GLY A C 1
ATOM 1020 O O . GLY A 1 131 ? 40.940 1.912 -23.571 1.00 78.38 131 GLY A O 1
ATOM 1021 N N . ALA A 1 132 ? 39.115 1.107 -22.561 1.00 76.62 132 ALA A N 1
ATOM 1022 C CA . ALA A 1 132 ? 39.374 -0.297 -22.903 1.00 76.62 132 ALA A CA 1
ATOM 1023 C C . ALA A 1 132 ? 39.096 -0.649 -24.386 1.00 76.62 132 ALA A C 1
ATOM 1025 O O . ALA A 1 132 ? 39.416 -1.758 -24.815 1.00 76.62 132 ALA A O 1
ATOM 1026 N N . GLY A 1 133 ? 38.491 0.262 -25.166 1.00 78.69 133 GLY A N 1
ATOM 1027 C CA . GLY A 1 133 ? 38.320 0.137 -26.624 1.00 78.69 133 GLY A CA 1
ATOM 1028 C C . GLY A 1 133 ? 37.308 -0.913 -27.104 1.00 78.69 133 GLY A C 1
ATOM 1029 O O . GLY A 1 133 ? 37.417 -1.397 -28.228 1.00 78.69 133 GLY A O 1
ATOM 1030 N N . SER A 1 134 ? 36.345 -1.323 -26.265 1.00 88.56 134 SER A N 1
ATOM 1031 C CA . SER A 1 134 ? 35.375 -2.384 -26.614 1.00 88.56 134 SER A CA 1
ATOM 1032 C C . SER A 1 134 ? 33.917 -1.929 -26.724 1.00 88.56 134 SER A C 1
ATOM 1034 O O . SER A 1 134 ? 33.093 -2.664 -27.267 1.00 88.56 134 SER A O 1
ATOM 1036 N N . GLU A 1 135 ? 33.595 -0.712 -26.281 1.00 92.06 135 GLU A N 1
ATOM 1037 C CA . GLU A 1 135 ? 32.215 -0.212 -26.198 1.00 92.06 135 GLU A CA 1
ATOM 1038 C C . GLU A 1 135 ? 31.535 -0.118 -27.566 1.00 92.06 135 GLU A C 1
ATOM 1040 O O . GLU A 1 135 ? 30.380 -0.516 -27.723 1.00 92.06 135 GLU A O 1
ATOM 1045 N N . MET A 1 136 ? 32.261 0.340 -28.589 1.00 93.69 136 MET A N 1
ATOM 1046 C CA . MET A 1 136 ? 31.719 0.421 -29.945 1.00 93.69 136 MET A CA 1
ATOM 1047 C C . MET A 1 136 ? 31.442 -0.974 -30.523 1.00 93.69 136 MET A C 1
ATOM 1049 O O . MET A 1 136 ? 30.362 -1.219 -31.062 1.00 93.69 136 MET A O 1
ATOM 1053 N N . ALA A 1 137 ? 32.367 -1.923 -30.335 1.00 91.75 137 ALA A N 1
ATOM 1054 C CA . ALA A 1 137 ? 32.172 -3.310 -30.759 1.00 91.75 137 ALA A CA 1
ATOM 1055 C C . ALA A 1 137 ? 30.988 -3.970 -30.029 1.00 91.75 137 ALA A C 1
ATOM 1057 O O . ALA A 1 137 ? 30.199 -4.692 -30.645 1.00 91.75 137 ALA A O 1
ATOM 1058 N N . TYR A 1 138 ? 30.832 -3.686 -28.734 1.00 94.44 138 TYR A N 1
ATOM 1059 C CA . TYR A 1 138 ? 29.691 -4.133 -27.942 1.00 94.44 138 TYR A CA 1
ATOM 1060 C C . TYR A 1 138 ? 28.380 -3.525 -28.456 1.00 94.44 138 TYR A C 1
ATOM 1062 O O . TYR A 1 138 ? 27.390 -4.241 -28.618 1.00 94.44 138 TYR A O 1
ATOM 1070 N N . TRP A 1 139 ? 28.373 -2.234 -28.802 1.00 95.94 139 TRP A N 1
ATOM 1071 C CA . TRP A 1 139 ? 27.198 -1.565 -29.354 1.00 95.94 139 TRP A CA 1
ATOM 1072 C C . TRP A 1 139 ? 26.714 -2.185 -30.666 1.00 95.94 139 TRP A C 1
ATOM 1074 O O . TRP A 1 139 ? 25.509 -2.413 -30.825 1.00 95.94 139 TRP A O 1
ATOM 1084 N N . HIS A 1 140 ? 27.628 -2.550 -31.570 1.00 92.94 140 HIS A N 1
ATOM 1085 C CA . HIS A 1 140 ? 27.268 -3.261 -32.801 1.00 92.94 140 HIS A CA 1
ATOM 1086 C C . HIS A 1 140 ? 26.591 -4.600 -32.535 1.00 92.94 140 HIS A C 1
ATOM 1088 O O . HIS A 1 140 ? 25.615 -4.937 -33.205 1.00 92.94 140 HIS A O 1
ATOM 1094 N N . GLN A 1 141 ? 27.126 -5.372 -31.591 1.00 91.81 141 GLN A N 1
ATOM 1095 C CA . GLN A 1 141 ? 26.673 -6.737 -31.332 1.00 91.81 141 GLN A CA 1
ATOM 1096 C C . GLN A 1 141 ? 25.364 -6.770 -30.544 1.00 91.81 141 GLN A C 1
ATOM 1098 O O . GLN A 1 141 ? 24.474 -7.556 -30.863 1.00 91.81 141 GLN A O 1
ATOM 1103 N N . MET A 1 142 ? 25.240 -5.909 -29.534 1.00 95.00 142 MET A N 1
ATOM 1104 C CA . MET A 1 142 ? 24.181 -6.016 -28.531 1.00 95.00 142 MET A CA 1
ATOM 1105 C C . MET A 1 142 ? 23.032 -5.037 -28.745 1.00 95.00 142 MET A C 1
ATOM 1107 O O . MET A 1 142 ? 21.903 -5.340 -28.361 1.00 95.00 142 MET A O 1
ATOM 1111 N N . TRP A 1 143 ? 23.289 -3.878 -29.359 1.00 95.12 143 TRP A N 1
ATOM 1112 C CA . TRP A 1 143 ? 22.298 -2.803 -29.434 1.00 95.12 143 TRP A CA 1
ATOM 1113 C C . TRP A 1 143 ? 21.808 -2.543 -30.852 1.00 95.12 143 TRP A C 1
ATOM 1115 O O . TRP A 1 143 ? 20.595 -2.515 -31.058 1.00 95.12 143 TRP A O 1
ATOM 1125 N N . LEU A 1 144 ? 22.705 -2.398 -31.833 1.00 94.50 144 LEU A N 1
ATOM 1126 C CA . LEU A 1 144 ? 22.322 -2.029 -33.199 1.00 94.50 144 LEU A CA 1
ATOM 1127 C C . LEU A 1 144 ? 21.339 -3.025 -33.827 1.00 94.50 144 LEU A C 1
ATOM 1129 O O . LEU A 1 144 ? 20.180 -2.682 -34.070 1.00 94.50 144 LEU A O 1
ATOM 1133 N N . TRP A 1 145 ? 21.789 -4.252 -34.100 1.00 91.25 145 TRP A N 1
ATOM 1134 C CA . TRP A 1 145 ? 20.982 -5.212 -34.856 1.00 91.25 145 TRP A CA 1
ATOM 1135 C C . TRP A 1 145 ? 19.703 -5.629 -34.124 1.00 91.25 145 TRP A C 1
ATOM 1137 O O . TRP A 1 145 ? 18.638 -5.540 -34.741 1.00 91.25 145 TRP A O 1
ATOM 1147 N N . PRO A 1 146 ? 19.737 -5.952 -32.814 1.00 93.00 146 PRO A N 1
ATOM 1148 C CA . PRO A 1 146 ? 18.517 -6.293 -32.086 1.00 93.00 146 PRO A CA 1
ATOM 1149 C C . PRO A 1 146 ? 17.481 -5.164 -32.080 1.00 93.00 146 PRO A C 1
ATOM 1151 O O . PRO A 1 146 ? 16.281 -5.426 -32.137 1.00 93.00 146 PRO A O 1
ATOM 1154 N N . THR A 1 147 ? 17.915 -3.900 -32.034 1.00 94.69 147 THR A N 1
ATOM 1155 C CA . THR A 1 147 ? 16.990 -2.756 -32.040 1.00 94.69 147 THR A CA 1
ATOM 1156 C C . THR A 1 147 ? 16.362 -2.547 -33.413 1.00 94.69 147 THR A C 1
ATOM 1158 O O . THR A 1 147 ? 15.147 -2.387 -33.509 1.00 94.69 147 THR A O 1
ATOM 1161 N N . VAL A 1 148 ? 17.149 -2.623 -34.490 1.00 91.44 148 VAL A N 1
ATOM 1162 C CA . VAL A 1 148 ? 16.623 -2.528 -35.863 1.00 91.44 148 VAL A CA 1
ATOM 1163 C C . VAL A 1 148 ? 15.632 -3.664 -36.156 1.00 91.44 148 VAL A C 1
ATOM 1165 O O . VAL A 1 148 ? 14.579 -3.432 -36.756 1.00 91.44 148 VAL A O 1
ATOM 1168 N N . GLU A 1 149 ? 15.909 -4.878 -35.675 1.00 90.25 149 GLU A N 1
ATOM 1169 C CA . GLU A 1 149 ? 14.985 -6.011 -35.772 1.00 90.25 149 GLU A CA 1
ATOM 1170 C C . GLU A 1 149 ? 13.684 -5.779 -34.987 1.00 90.25 149 GLU A C 1
ATOM 1172 O O . GLU A 1 149 ? 12.602 -5.982 -35.545 1.00 90.25 149 GLU A O 1
ATOM 1177 N N . ARG A 1 150 ? 13.748 -5.290 -33.737 1.00 90.06 150 ARG A N 1
ATOM 1178 C CA . ARG A 1 150 ? 12.545 -4.937 -32.953 1.00 90.06 150 ARG A CA 1
ATOM 1179 C C . ARG A 1 150 ? 11.708 -3.862 -33.636 1.00 90.06 150 ARG A C 1
ATOM 1181 O O . ARG A 1 150 ? 10.488 -4.013 -33.719 1.00 90.06 150 ARG A O 1
ATOM 1188 N N . ILE A 1 151 ? 12.345 -2.812 -34.165 1.00 90.69 151 ILE A N 1
ATOM 1189 C CA . ILE A 1 151 ? 11.663 -1.750 -34.922 1.00 90.69 151 ILE A CA 1
ATOM 1190 C C . ILE A 1 151 ? 10.856 -2.368 -36.069 1.00 90.69 151 ILE A C 1
ATOM 1192 O O . ILE A 1 151 ? 9.673 -2.064 -36.260 1.00 90.69 151 ILE A O 1
ATOM 1196 N N . ARG A 1 152 ? 11.479 -3.294 -36.806 1.00 85.31 152 ARG A N 1
ATOM 1197 C CA . ARG A 1 152 ? 10.842 -3.975 -37.931 1.00 85.31 152 ARG A CA 1
ATOM 1198 C C . ARG A 1 152 ? 9.678 -4.872 -37.514 1.00 85.31 152 ARG A C 1
ATOM 1200 O O . ARG A 1 152 ? 8.688 -4.920 -38.246 1.00 85.31 152 ARG A O 1
ATOM 1207 N N . GLN A 1 153 ? 9.822 -5.607 -36.414 1.00 86.06 153 GLN A N 1
ATOM 1208 C CA . GLN A 1 153 ? 8.839 -6.587 -35.944 1.00 86.06 153 GLN A CA 1
ATOM 1209 C C . GLN A 1 153 ? 7.613 -5.929 -35.302 1.00 86.06 153 GLN A C 1
ATOM 1211 O O . GLN A 1 153 ? 6.494 -6.380 -35.537 1.00 86.06 153 GLN A O 1
ATOM 1216 N N . ASN A 1 154 ? 7.820 -4.865 -34.522 1.00 84.19 154 ASN A N 1
ATOM 1217 C CA . ASN A 1 154 ? 6.787 -4.325 -33.638 1.00 84.19 154 ASN A CA 1
ATOM 1218 C C . ASN A 1 154 ? 6.098 -3.065 -34.178 1.00 84.19 154 ASN A C 1
ATOM 1220 O O . ASN A 1 154 ? 4.958 -2.805 -33.800 1.00 84.19 154 ASN A O 1
ATOM 1224 N N . TYR A 1 155 ? 6.760 -2.292 -35.048 1.00 79.25 155 TYR A N 1
ATOM 1225 C CA . TYR A 1 155 ? 6.277 -0.956 -35.428 1.00 79.25 155 TYR A CA 1
ATOM 1226 C C . TYR A 1 155 ? 6.118 -0.751 -36.940 1.00 79.25 155 TYR A C 1
ATOM 1228 O O . TYR A 1 155 ? 5.233 -0.016 -37.372 1.00 79.25 155 TYR A O 1
ATOM 1236 N N . MET A 1 156 ? 6.947 -1.395 -37.769 1.00 70.81 156 MET A N 1
ATOM 1237 C CA . MET A 1 156 ? 6.926 -1.171 -39.220 1.00 70.81 156 MET A CA 1
ATOM 1238 C C . MET A 1 156 ? 5.985 -2.137 -39.949 1.00 70.81 156 MET A C 1
ATOM 1240 O O . MET A 1 156 ? 6.283 -3.319 -40.145 1.00 70.81 156 MET A O 1
ATOM 1244 N N . PHE A 1 157 ? 4.866 -1.605 -40.433 1.00 69.62 157 PHE A N 1
ATOM 1245 C CA . PHE A 1 157 ? 3.933 -2.311 -41.309 1.00 69.62 157 PHE A CA 1
ATOM 1246 C C . PHE A 1 157 ? 4.450 -2.334 -42.761 1.00 69.62 157 PHE A C 1
ATOM 1248 O O . PHE A 1 157 ? 5.231 -1.468 -43.164 1.00 69.62 157 PHE A O 1
ATOM 1255 N N . ARG A 1 158 ? 4.049 -3.331 -43.567 1.00 69.62 158 ARG A N 1
ATOM 1256 C CA . ARG A 1 158 ? 4.463 -3.406 -44.990 1.00 69.62 158 ARG A CA 1
ATOM 1257 C C . ARG A 1 158 ? 3.930 -2.212 -45.787 1.00 69.62 158 ARG A C 1
ATOM 1259 O O . ARG A 1 158 ? 4.513 -1.815 -46.783 1.00 69.62 158 ARG A O 1
ATOM 1266 N N . GLU A 1 159 ? 2.841 -1.635 -45.313 1.00 73.62 159 GLU A N 1
ATOM 1267 C CA . GLU A 1 159 ? 2.118 -0.512 -45.873 1.00 73.62 159 GLU A CA 1
ATOM 1268 C C . GLU A 1 15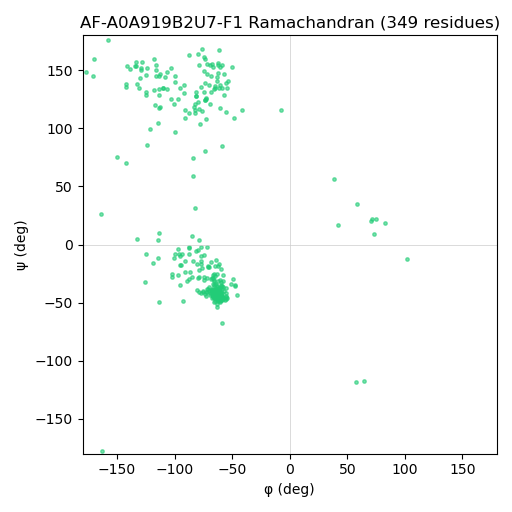9 ? 3.002 0.746 -45.937 1.00 73.62 159 GLU A C 1
ATOM 1270 O O . GLU A 1 159 ? 2.991 1.415 -46.971 1.00 73.62 159 GLU A O 1
ATOM 1275 N N . CYS A 1 160 ? 3.872 0.972 -44.936 1.00 81.56 160 CYS A N 1
ATOM 1276 C CA . CYS A 1 160 ? 4.813 2.105 -44.864 1.00 81.56 160 CYS A CA 1
ATOM 1277 C C . CYS A 1 160 ? 5.842 2.157 -46.009 1.00 81.56 160 CYS A C 1
ATOM 1279 O O . CYS A 1 160 ? 6.431 3.210 -46.244 1.00 81.56 160 CYS A O 1
ATOM 1281 N N . GLU A 1 161 ? 6.034 1.059 -46.749 1.00 76.81 161 GLU A N 1
ATOM 1282 C CA . GLU A 1 161 ? 6.866 1.021 -47.962 1.00 76.81 161 GLU A CA 1
ATOM 1283 C C . GLU A 1 161 ? 6.244 1.822 -49.120 1.00 76.81 161 GLU A C 1
ATOM 1285 O O . GLU A 1 161 ? 6.957 2.378 -49.954 1.00 76.81 161 GLU A O 1
ATOM 1290 N N . THR A 1 162 ? 4.910 1.903 -49.166 1.00 78.06 162 THR A N 1
ATOM 1291 C CA . THR A 1 162 ? 4.151 2.544 -50.259 1.00 78.06 162 THR A CA 1
ATOM 1292 C C . THR A 1 162 ? 3.306 3.738 -49.806 1.00 78.06 162 THR A C 1
ATOM 1294 O O . THR A 1 162 ? 2.905 4.549 -50.640 1.00 78.06 162 THR A O 1
ATOM 1297 N N . GLY A 1 163 ? 3.067 3.885 -48.499 1.00 78.19 163 GLY A N 1
ATOM 1298 C CA . GLY A 1 163 ? 2.374 5.023 -47.895 1.00 78.19 163 GLY A CA 1
ATOM 1299 C C . GLY A 1 163 ? 2.327 4.925 -46.367 1.00 78.19 163 GLY A C 1
ATOM 1300 O O . GLY A 1 163 ? 2.279 3.834 -45.812 1.00 78.19 163 GLY A O 1
ATOM 1301 N N . HIS A 1 164 ? 2.348 6.058 -45.662 1.00 85.75 164 HIS A N 1
ATOM 1302 C CA . HIS A 1 164 ? 2.343 6.055 -44.195 1.00 85.75 164 HIS A CA 1
ATOM 1303 C C . HIS A 1 164 ? 1.071 5.400 -43.624 1.00 85.75 164 HIS A C 1
ATOM 1305 O O . HIS A 1 164 ? -0.042 5.713 -44.049 1.00 85.75 164 HIS A O 1
ATOM 1311 N N . SER A 1 165 ? 1.249 4.530 -42.627 1.00 82.25 165 SER A N 1
ATOM 1312 C CA . SER A 1 165 ? 0.171 3.972 -41.808 1.00 82.25 165 SER A CA 1
ATOM 1313 C C . SER A 1 165 ? 0.321 4.473 -40.370 1.00 82.25 165 SER A C 1
ATOM 1315 O O . SER A 1 165 ? 1.398 4.295 -39.811 1.00 82.25 165 SER A O 1
ATOM 1317 N N . PRO A 1 166 ? -0.721 5.038 -39.738 1.00 82.75 166 PRO A N 1
ATOM 1318 C CA . PRO A 1 166 ? -0.620 5.557 -38.376 1.00 82.75 166 PRO A CA 1
ATOM 1319 C C . PRO A 1 166 ? -0.441 4.447 -37.330 1.00 82.75 166 PRO A C 1
ATOM 1321 O O . PRO A 1 166 ? -0.891 3.311 -37.522 1.00 82.75 166 PRO A O 1
ATOM 1324 N N . ASP A 1 167 ? 0.173 4.802 -36.197 1.00 83.19 167 ASP A N 1
ATOM 1325 C CA . ASP A 1 167 ? 0.316 3.919 -35.038 1.00 83.19 167 ASP A CA 1
ATOM 1326 C C . ASP A 1 167 ? -1.048 3.546 -34.443 1.00 83.19 167 ASP A C 1
ATOM 1328 O O . ASP A 1 167 ? -1.977 4.355 -34.368 1.00 83.19 167 ASP A O 1
ATOM 1332 N N . ARG A 1 168 ? -1.161 2.304 -33.966 1.00 80.31 168 ARG A N 1
ATOM 1333 C CA . ARG A 1 168 ? -2.324 1.862 -33.193 1.00 80.31 168 ARG A CA 1
ATOM 1334 C C . ARG A 1 168 ? -2.038 2.107 -31.712 1.00 80.31 168 ARG A C 1
ATOM 1336 O O . ARG A 1 168 ? -1.121 1.474 -31.188 1.00 80.31 168 ARG A O 1
ATOM 1343 N N . PRO A 1 169 ? -2.792 2.982 -31.024 1.00 77.31 169 PRO A N 1
ATOM 1344 C CA . PRO A 1 169 ? -2.549 3.241 -29.614 1.00 77.31 169 PRO A CA 1
ATOM 1345 C C . PRO A 1 169 ? -2.774 1.970 -28.788 1.00 77.31 169 PRO A C 1
ATOM 1347 O O . PRO A 1 169 ? -3.700 1.192 -29.044 1.00 77.31 169 PRO A O 1
ATOM 1350 N N . GLY A 1 170 ? -1.916 1.770 -27.786 1.00 78.75 170 GLY A N 1
ATOM 1351 C CA . GLY A 1 170 ? -2.113 0.735 -26.778 1.00 78.75 170 GLY A CA 1
ATOM 1352 C C . GLY A 1 170 ? -3.389 0.984 -25.973 1.00 78.75 170 GLY A C 1
ATOM 1353 O O . GLY A 1 170 ? -3.871 2.113 -25.868 1.00 78.75 170 GLY A O 1
ATOM 1354 N N . ARG A 1 171 ? -3.948 -0.079 -25.391 1.00 86.56 171 ARG A N 1
ATOM 1355 C CA . ARG A 1 171 ? -5.037 0.067 -24.420 1.00 86.56 171 ARG A CA 1
ATOM 1356 C C . ARG A 1 171 ? -4.448 0.505 -23.084 1.00 86.56 171 ARG A C 1
ATOM 1358 O O . ARG A 1 171 ? -3.434 -0.046 -22.662 1.00 86.56 171 ARG A O 1
ATOM 1365 N N . ALA A 1 172 ? -5.089 1.474 -22.439 1.00 88.19 172 ALA A N 1
ATOM 1366 C CA . ALA A 1 172 ? -4.729 1.871 -21.086 1.00 88.19 172 ALA A CA 1
ATOM 1367 C C . ALA A 1 172 ? -4.928 0.705 -20.104 1.00 88.19 172 ALA A C 1
ATOM 1369 O O . ALA A 1 172 ? -5.749 -0.186 -20.342 1.00 88.19 172 ALA A O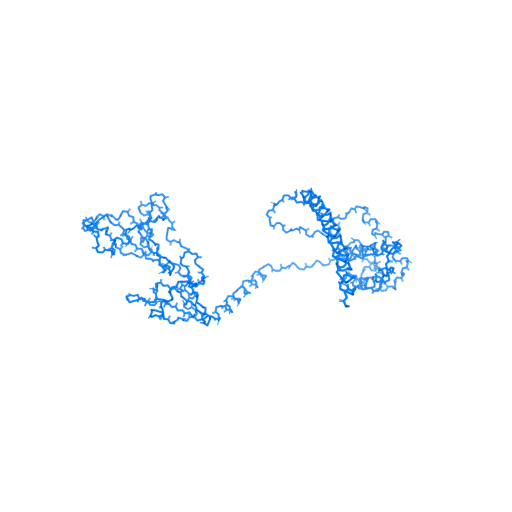 1
ATOM 1370 N N . THR A 1 173 ? -4.181 0.733 -18.999 1.00 92.56 173 THR A N 1
ATOM 1371 C CA . THR A 1 173 ? -4.407 -0.170 -17.869 1.00 92.56 173 THR A CA 1
ATOM 1372 C C . THR A 1 173 ? -5.823 0.020 -17.339 1.00 92.56 173 THR A C 1
ATOM 1374 O O . THR A 1 173 ? -6.271 1.148 -17.139 1.00 92.56 173 THR A O 1
ATOM 1377 N N . ASP A 1 174 ? -6.512 -1.087 -17.091 1.00 95.00 174 ASP A N 1
ATOM 1378 C CA . ASP A 1 174 ? -7.801 -1.089 -16.412 1.00 95.00 174 ASP A CA 1
ATOM 1379 C C . ASP A 1 174 ? -7.586 -0.794 -14.917 1.00 95.00 174 ASP A C 1
ATOM 1381 O O . ASP A 1 174 ? -7.022 -1.614 -14.186 1.00 95.00 174 ASP A O 1
ATOM 1385 N N . ALA A 1 175 ? -7.974 0.410 -14.489 1.00 94.75 175 ALA A N 1
ATOM 1386 C CA . ALA A 1 175 ? -7.784 0.877 -13.119 1.00 94.75 175 ALA A CA 1
ATOM 1387 C C . ALA A 1 175 ? -8.612 0.064 -12.114 1.00 94.75 175 ALA A C 1
ATOM 1389 O O . ALA A 1 175 ? -8.099 -0.301 -11.059 1.00 94.75 175 ALA A O 1
ATOM 1390 N N . GLU A 1 176 ? -9.845 -0.296 -12.471 1.00 95.00 176 GLU A N 1
ATOM 1391 C CA . GLU A 1 176 ? -10.739 -1.068 -11.605 1.00 95.00 176 GLU A CA 1
ATOM 1392 C C . GLU A 1 176 ? -10.192 -2.486 -11.400 1.00 95.00 176 GLU A C 1
ATOM 1394 O O . GLU A 1 176 ? -10.098 -2.977 -10.272 1.00 95.00 176 GLU A O 1
ATOM 1399 N N . ALA A 1 177 ? -9.731 -3.129 -12.478 1.00 95.38 177 ALA A N 1
ATOM 1400 C CA . ALA A 1 177 ? -9.101 -4.444 -12.383 1.00 95.38 177 ALA A CA 1
ATOM 1401 C C . ALA A 1 177 ? -7.803 -4.413 -11.555 1.00 95.38 177 ALA A C 1
ATOM 1403 O O . ALA A 1 177 ? -7.514 -5.360 -10.813 1.00 95.38 177 ALA A O 1
ATOM 1404 N N . LEU A 1 178 ? -7.014 -3.337 -11.663 1.00 96.44 178 LEU A N 1
ATOM 1405 C CA . LEU A 1 178 ? -5.798 -3.154 -10.872 1.00 96.44 178 LEU A CA 1
ATOM 1406 C C . LEU A 1 178 ? -6.121 -3.000 -9.380 1.00 96.44 178 LEU A C 1
ATOM 1408 O O . LEU A 1 178 ? -5.535 -3.708 -8.558 1.00 96.44 178 LEU A O 1
ATOM 1412 N N . GLU A 1 179 ? -7.064 -2.128 -9.031 1.00 96.44 179 GLU A N 1
ATOM 1413 C CA . GLU A 1 179 ? -7.512 -1.919 -7.651 1.00 96.44 179 GLU A CA 1
ATOM 1414 C C . GLU A 1 179 ? -8.064 -3.210 -7.041 1.00 96.44 179 GLU A C 1
ATOM 1416 O O . GLU A 1 179 ? -7.645 -3.612 -5.951 1.00 96.44 179 GLU A O 1
ATOM 1421 N N . ALA A 1 180 ? -8.903 -3.938 -7.784 1.00 96.50 180 ALA A N 1
ATOM 1422 C CA . ALA A 1 180 ? -9.415 -5.238 -7.364 1.00 96.50 180 ALA A CA 1
ATOM 1423 C C . ALA A 1 180 ? -8.280 -6.243 -7.107 1.00 96.50 180 ALA A C 1
ATOM 1425 O O . ALA A 1 180 ? -8.288 -6.972 -6.108 1.00 96.50 180 ALA A O 1
ATOM 1426 N N . ARG A 1 181 ? -7.253 -6.270 -7.969 1.00 97.50 181 ARG A N 1
ATOM 1427 C CA . ARG A 1 181 ? -6.098 -7.159 -7.793 1.00 97.50 181 ARG A CA 1
ATOM 1428 C C . ARG A 1 181 ? -5.261 -6.789 -6.569 1.00 97.50 181 ARG A C 1
ATOM 1430 O O . ARG A 1 181 ? -4.765 -7.706 -5.901 1.00 97.50 181 ARG A O 1
ATOM 1437 N N . ILE A 1 182 ? -5.098 -5.495 -6.289 1.00 97.44 182 ILE A N 1
ATOM 1438 C CA . ILE A 1 182 ? -4.399 -4.974 -5.106 1.00 97.44 182 ILE A CA 1
ATOM 1439 C C . ILE A 1 182 ? -5.155 -5.368 -3.837 1.00 97.44 182 ILE A C 1
ATOM 1441 O O . ILE A 1 182 ? -4.545 -5.941 -2.930 1.00 97.44 182 ILE A O 1
ATOM 1445 N N . ALA A 1 183 ? -6.471 -5.144 -3.799 1.00 95.75 183 ALA A N 1
ATOM 1446 C CA . ALA A 1 183 ? -7.325 -5.517 -2.676 1.00 95.75 183 ALA A CA 1
ATOM 1447 C C . ALA A 1 183 ? -7.273 -7.030 -2.409 1.00 95.75 183 ALA A C 1
ATOM 1449 O O . ALA A 1 183 ? -6.993 -7.451 -1.287 1.00 95.75 183 ALA A O 1
ATOM 1450 N N . ALA A 1 184 ? -7.410 -7.856 -3.451 1.00 96.56 184 ALA A N 1
ATOM 1451 C CA . ALA A 1 184 ? -7.293 -9.309 -3.334 1.00 96.56 184 ALA A CA 1
ATOM 1452 C C . ALA A 1 184 ? -5.905 -9.753 -2.833 1.00 96.56 184 ALA A C 1
ATOM 1454 O O . ALA A 1 184 ? -5.792 -10.699 -2.055 1.00 96.56 184 ALA A O 1
ATOM 1455 N N . ALA A 1 185 ? -4.831 -9.074 -3.255 1.00 96.81 185 ALA A N 1
ATOM 1456 C CA . ALA A 1 185 ? -3.484 -9.359 -2.763 1.00 96.81 185 ALA A CA 1
ATOM 1457 C C . ALA A 1 185 ? -3.320 -8.999 -1.280 1.00 96.81 185 ALA A C 1
ATOM 1459 O O . ALA A 1 185 ? -2.650 -9.728 -0.551 1.00 96.81 185 ALA A O 1
ATOM 1460 N N . ALA A 1 186 ? -3.890 -7.872 -0.849 1.00 95.88 186 ALA A N 1
ATOM 1461 C CA . ALA A 1 186 ? -3.863 -7.441 0.544 1.00 95.88 186 ALA A CA 1
ATOM 1462 C C . ALA A 1 186 ? -4.630 -8.418 1.437 1.00 95.88 186 ALA A C 1
ATOM 1464 O O . ALA A 1 186 ? -4.110 -8.827 2.473 1.00 95.88 186 ALA A O 1
ATOM 1465 N N . GLU A 1 187 ? -5.802 -8.861 0.988 1.00 94.06 187 GLU A N 1
ATOM 1466 C CA . GLU A 1 187 ? -6.613 -9.823 1.724 1.00 94.06 187 GLU A CA 1
ATOM 1467 C C . GLU A 1 187 ? -5.927 -11.186 1.852 1.00 94.06 187 GLU A C 1
ATOM 1469 O O . GLU A 1 187 ? -5.837 -11.745 2.942 1.00 94.06 187 GLU A O 1
ATOM 1474 N N . GLU A 1 188 ? -5.325 -11.685 0.771 1.00 95.62 188 GLU A N 1
ATOM 1475 C CA . GLU A 1 188 ? -4.559 -12.932 0.810 1.00 95.62 188 GLU A CA 1
ATOM 1476 C C . GLU A 1 188 ? -3.337 -12.845 1.740 1.00 95.62 188 GLU A C 1
ATOM 1478 O O . GLU A 1 188 ? -3.029 -13.813 2.440 1.00 95.62 188 GLU A O 1
ATOM 1483 N N . ARG A 1 189 ? -2.639 -11.698 1.785 1.00 96.31 189 ARG A N 1
ATOM 1484 C CA . ARG A 1 189 ? -1.542 -11.483 2.745 1.00 96.31 189 ARG A CA 1
ATOM 1485 C C . ARG A 1 189 ? -2.051 -11.541 4.182 1.00 96.31 189 ARG A C 1
ATOM 1487 O O . ARG A 1 189 ? -1.492 -12.298 4.969 1.00 96.31 189 ARG A O 1
ATOM 1494 N N . ARG A 1 190 ? -3.134 -10.819 4.486 1.00 92.56 190 ARG A N 1
ATOM 1495 C CA . ARG A 1 190 ? -3.763 -10.797 5.815 1.00 92.56 190 ARG A CA 1
ATOM 1496 C C . ARG A 1 190 ? -4.208 -12.194 6.247 1.00 92.56 190 ARG A C 1
ATOM 1498 O O . ARG A 1 190 ? -3.927 -12.620 7.361 1.00 92.56 190 ARG A O 1
ATOM 1505 N N . ARG A 1 191 ? -4.837 -12.949 5.341 1.00 93.81 191 ARG A N 1
ATOM 1506 C CA . ARG A 1 191 ? -5.259 -14.335 5.577 1.00 93.81 191 ARG A CA 1
ATOM 1507 C C . ARG A 1 191 ? -4.074 -15.243 5.902 1.00 93.81 191 ARG A C 1
ATOM 1509 O O . ARG A 1 191 ? -4.148 -16.025 6.844 1.00 93.81 191 ARG A O 1
ATOM 1516 N N . ARG A 1 192 ? -2.981 -15.150 5.135 1.00 95.62 192 ARG A N 1
ATOM 1517 C CA . ARG A 1 192 ? -1.755 -15.932 5.383 1.00 95.62 192 ARG A CA 1
ATOM 1518 C C . ARG A 1 192 ? -1.075 -15.559 6.689 1.00 95.62 192 ARG A C 1
ATOM 1520 O O . ARG A 1 192 ? -0.562 -16.443 7.360 1.00 95.62 192 ARG A O 1
ATOM 1527 N N . GLU A 1 193 ? -1.057 -14.276 7.023 1.00 93.88 193 GLU A N 1
ATOM 1528 C CA . GLU A 1 193 ? -0.530 -13.788 8.290 1.00 93.88 193 GLU A CA 1
ATOM 1529 C C . GLU A 1 193 ? -1.347 -14.340 9.460 1.00 93.88 193 GLU A C 1
ATOM 1531 O O . GLU A 1 193 ? -0.794 -15.023 10.313 1.00 93.88 193 GLU A O 1
ATOM 1536 N N . ASN A 1 194 ? -2.670 -14.162 9.442 1.00 94.25 194 ASN A N 1
ATOM 1537 C CA . ASN A 1 194 ? -3.558 -14.640 10.502 1.00 94.25 194 ASN A CA 1
ATOM 1538 C C . ASN A 1 194 ? -3.552 -16.168 10.650 1.00 94.25 194 ASN A C 1
ATOM 1540 O O . ASN A 1 194 ? -3.677 -16.665 11.763 1.00 94.25 194 ASN A O 1
ATOM 1544 N N . ALA A 1 195 ? -3.348 -16.921 9.564 1.00 94.38 195 ALA A N 1
ATOM 1545 C CA . ALA A 1 195 ? -3.254 -18.383 9.609 1.00 94.38 195 ALA A CA 1
ATOM 1546 C C . ALA A 1 195 ? -2.052 -18.913 10.417 1.00 94.38 195 ALA A C 1
ATOM 1548 O O . ALA A 1 195 ? -2.000 -20.105 10.714 1.00 94.38 195 ALA A O 1
ATOM 1549 N N . ARG A 1 196 ? -1.083 -18.054 10.757 1.00 96.06 196 ARG A N 1
ATOM 1550 C CA . ARG A 1 196 ? 0.063 -18.406 11.609 1.00 96.06 196 ARG A CA 1
ATOM 1551 C C . ARG A 1 196 ? -0.273 -18.391 13.099 1.00 96.06 196 ARG A C 1
ATOM 1553 O O . ARG A 1 196 ? 0.482 -18.955 13.884 1.00 96.06 196 ARG A O 1
ATOM 1560 N N . TYR A 1 197 ? -1.386 -17.766 13.478 1.00 97.62 197 TYR A N 1
ATOM 1561 C CA . TYR A 1 197 ? -1.729 -17.516 14.868 1.00 97.62 197 TYR A CA 1
ATOM 1562 C C . TYR A 1 197 ? -2.889 -18.393 15.348 1.00 97.62 197 TYR A C 1
ATOM 1564 O O . TYR A 1 197 ? -3.855 -18.628 14.619 1.00 97.62 197 TYR A O 1
ATOM 1572 N N . ALA A 1 198 ? -2.835 -18.815 16.612 1.00 97.50 198 ALA A N 1
ATOM 1573 C CA . ALA A 1 198 ? -4.024 -19.243 17.344 1.00 97.50 198 ALA A CA 1
ATOM 1574 C C . ALA A 1 198 ? -4.606 -18.044 18.104 1.00 97.50 198 ALA A C 1
ATOM 1576 O O . ALA A 1 198 ? -3.860 -17.265 18.693 1.00 97.50 198 ALA A O 1
ATOM 1577 N N . PHE A 1 199 ? -5.931 -17.890 18.076 1.00 97.56 199 PHE A N 1
ATOM 1578 C CA . PHE A 1 199 ? -6.631 -16.752 18.674 1.00 97.56 199 PHE A CA 1
ATOM 1579 C C . PHE A 1 199 ? -7.357 -17.155 19.957 1.00 97.56 199 PHE A C 1
ATOM 1581 O O . PHE A 1 199 ? -7.837 -18.283 20.099 1.00 97.56 199 PHE A O 1
ATOM 1588 N N . PHE A 1 200 ? -7.449 -16.210 20.889 1.00 96.69 200 PHE A N 1
ATOM 1589 C CA . PHE A 1 200 ? -8.052 -16.398 22.198 1.00 96.69 200 PHE A CA 1
ATOM 1590 C C . PHE A 1 200 ? -8.826 -15.153 22.622 1.00 96.69 200 PHE A C 1
ATOM 1592 O O . PHE A 1 200 ? -8.346 -14.030 22.482 1.00 96.69 200 PHE A O 1
ATOM 1599 N N . ALA A 1 201 ? -9.999 -15.366 23.204 1.00 95.25 201 ALA A N 1
ATOM 1600 C CA . ALA A 1 201 ? -10.743 -14.339 23.916 1.00 95.25 201 ALA A CA 1
ATOM 1601 C C . ALA A 1 201 ? -10.430 -14.425 25.414 1.00 95.25 201 ALA A C 1
ATOM 1603 O O . ALA A 1 201 ? -10.443 -15.514 25.996 1.00 95.25 201 ALA A O 1
ATOM 1604 N N . GLU A 1 202 ? -10.170 -13.291 26.052 1.00 94.31 202 GLU A N 1
ATOM 1605 C CA . GLU A 1 202 ? -10.053 -13.202 27.502 1.00 94.31 202 GLU A CA 1
ATOM 1606 C C . GLU A 1 202 ? -11.444 -13.084 28.124 1.00 94.31 202 GLU A C 1
ATOM 1608 O O . GLU A 1 202 ? -12.137 -12.084 27.941 1.00 94.31 202 GLU A O 1
ATOM 1613 N N . VAL A 1 203 ? -11.865 -14.109 28.869 1.00 92.94 203 VAL A N 1
ATOM 1614 C CA . VAL A 1 203 ? -13.202 -14.166 29.474 1.00 92.94 203 VAL A CA 1
ATOM 1615 C C . VAL A 1 203 ? -13.073 -14.375 30.988 1.00 92.94 203 VAL A C 1
ATOM 1617 O O . VAL A 1 203 ? -13.079 -15.518 31.462 1.00 92.94 203 VAL A O 1
ATOM 1620 N N . PRO A 1 204 ? -12.912 -13.289 31.770 1.00 86.31 204 PRO A N 1
ATOM 1621 C CA . PRO A 1 204 ? -12.909 -13.345 33.227 1.00 86.31 204 PRO A CA 1
ATOM 1622 C C . PRO A 1 204 ? -14.236 -13.854 33.801 1.00 86.31 204 PRO A C 1
ATOM 1624 O O . PRO A 1 204 ? -15.257 -13.948 33.118 1.00 86.31 204 PRO A O 1
ATOM 1627 N N . GLN A 1 205 ? -14.238 -14.185 35.094 1.00 82.62 205 GLN A N 1
ATOM 1628 C CA . GLN A 1 205 ? -15.450 -14.630 35.778 1.00 82.62 205 GLN A CA 1
ATOM 1629 C C . GLN A 1 205 ? -16.527 -13.533 35.729 1.00 82.62 205 GLN A C 1
ATOM 1631 O O . GLN A 1 205 ? -16.337 -12.454 36.281 1.00 82.62 205 GLN A O 1
ATOM 1636 N N . GLY A 1 206 ? -17.662 -13.830 35.090 1.00 77.25 206 GLY A N 1
ATOM 1637 C CA . GLY A 1 206 ? -18.767 -12.883 34.892 1.00 77.25 206 GLY A CA 1
ATOM 1638 C C . GLY A 1 206 ? -18.835 -12.265 33.490 1.00 77.25 206 GLY A C 1
ATOM 1639 O O . GLY A 1 206 ? -19.879 -11.717 33.146 1.00 77.25 206 GLY A O 1
ATOM 1640 N N . SER A 1 207 ? -17.790 -12.412 32.668 1.00 80.12 207 SER A N 1
ATOM 1641 C CA . SER A 1 207 ? -17.799 -12.014 31.253 1.00 80.12 207 SER A CA 1
ATOM 1642 C C . SER A 1 207 ? -18.320 -13.149 30.361 1.00 80.12 207 SER A C 1
ATOM 1644 O O . SER A 1 207 ? -18.386 -14.314 30.767 1.00 80.12 207 SER A O 1
ATOM 1646 N N . THR A 1 208 ? -18.704 -12.817 29.128 1.00 81.88 208 THR A N 1
ATOM 1647 C CA . THR A 1 208 ? -19.151 -13.797 28.123 1.00 81.88 208 THR A CA 1
ATOM 1648 C C . THR A 1 208 ? -18.191 -13.814 26.934 1.00 81.88 208 THR A C 1
ATOM 1650 O O . THR A 1 208 ? -17.554 -12.796 26.671 1.00 81.88 208 THR A O 1
ATOM 1653 N N . PRO A 1 209 ? -18.086 -14.925 26.182 1.00 78.06 209 PRO A N 1
ATOM 1654 C CA . PRO A 1 209 ? -17.284 -14.963 24.955 1.00 78.06 209 PRO A CA 1
ATOM 1655 C C . PRO A 1 209 ? -17.707 -13.922 23.909 1.00 78.06 209 PRO A C 1
ATOM 1657 O O . PRO A 1 209 ? -16.876 -13.483 23.125 1.00 78.06 209 PRO A O 1
ATOM 1660 N N . ASP A 1 210 ? -18.976 -13.502 23.930 1.00 80.69 210 ASP A N 1
ATOM 1661 C CA . ASP A 1 210 ? -19.514 -12.473 23.037 1.00 80.69 210 ASP A CA 1
ATOM 1662 C C . ASP A 1 210 ? -19.123 -11.047 23.450 1.00 80.69 210 ASP A C 1
ATOM 1664 O O . ASP A 1 210 ? -19.286 -10.118 22.660 1.00 80.69 210 ASP A O 1
ATOM 1668 N N . ARG A 1 211 ? -18.618 -10.859 24.675 1.00 83.81 211 ARG A N 1
ATOM 1669 C CA . ARG A 1 211 ? -18.120 -9.581 25.200 1.00 83.81 211 ARG A CA 1
ATOM 1670 C C . ARG A 1 211 ? -16.884 -9.823 26.078 1.00 83.81 21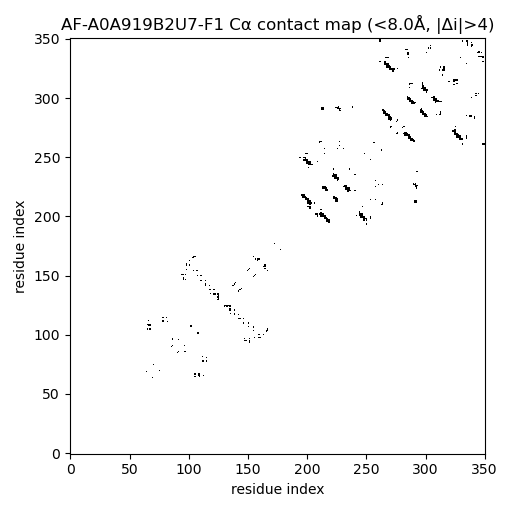1 ARG A C 1
ATOM 1672 O O . ARG A 1 211 ? -16.987 -9.738 27.306 1.00 83.81 211 ARG A O 1
ATOM 1679 N N . PRO A 1 212 ? -15.752 -10.213 25.467 1.00 90.25 212 PRO A N 1
ATOM 1680 C CA . PRO A 1 212 ? -14.530 -10.494 26.206 1.00 90.25 212 PRO A CA 1
ATOM 1681 C C . PRO A 1 212 ? -13.853 -9.205 26.687 1.00 90.25 212 PRO A C 1
ATOM 1683 O O . PRO A 1 212 ? -14.109 -8.119 26.170 1.00 90.25 212 PRO A O 1
ATOM 1686 N N . ASP A 1 213 ? -12.967 -9.337 27.673 1.00 89.00 213 ASP A N 1
ATOM 1687 C CA . ASP A 1 213 ? -12.201 -8.217 28.242 1.00 89.00 213 ASP A CA 1
ATOM 1688 C C . ASP A 1 213 ? -10.937 -7.902 27.420 1.00 89.00 213 ASP A C 1
ATOM 1690 O O . ASP A 1 213 ? -10.350 -6.837 27.581 1.00 89.00 213 ASP A O 1
ATOM 1694 N N . GLY A 1 214 ? -10.537 -8.806 26.522 1.00 92.25 214 GLY A N 1
ATOM 1695 C CA . GLY A 1 214 ? -9.384 -8.645 25.643 1.00 92.25 214 GLY A CA 1
ATOM 1696 C C . GLY A 1 214 ? -9.329 -9.723 24.562 1.00 92.25 214 GLY A C 1
ATOM 1697 O O . GLY A 1 214 ? -9.936 -10.792 24.690 1.00 92.25 214 GLY A O 1
ATOM 1698 N N . LEU A 1 215 ? -8.593 -9.446 23.487 1.00 95.44 215 LEU A N 1
ATOM 1699 C CA . LEU A 1 215 ? -8.311 -10.411 22.428 1.00 95.44 215 LEU A CA 1
ATOM 1700 C C . LEU A 1 215 ? -6.807 -10.656 22.359 1.00 95.44 215 LEU A C 1
ATOM 1702 O O . LEU A 1 215 ? -6.008 -9.722 22.360 1.00 95.44 215 LEU A O 1
ATOM 1706 N N . TRP A 1 216 ? -6.437 -11.925 22.289 1.00 97.06 216 TRP A N 1
ATOM 1707 C CA . TRP A 1 216 ? -5.058 -12.383 22.316 1.00 97.06 216 TRP A CA 1
ATOM 1708 C C . TRP A 1 216 ? -4.810 -13.329 21.148 1.00 97.06 216 TRP A C 1
ATOM 1710 O O . TRP A 1 216 ? -5.714 -14.039 20.700 1.00 97.06 216 TRP A O 1
ATOM 1720 N N . ARG A 1 217 ? -3.577 -13.361 20.654 1.00 97.62 217 ARG A N 1
ATOM 1721 C CA . ARG A 1 217 ? -3.138 -14.348 19.670 1.00 97.62 217 ARG A CA 1
ATOM 1722 C C . ARG A 1 217 ? -1.714 -14.793 19.961 1.00 97.62 217 ARG A C 1
ATOM 1724 O O . ARG A 1 217 ? -0.949 -14.040 20.557 1.00 97.62 217 ARG A O 1
ATOM 1731 N N . ASN A 1 218 ? -1.345 -16.000 19.551 1.00 97.44 218 ASN A N 1
ATOM 1732 C CA . ASN A 1 218 ? 0.036 -16.456 19.668 1.00 97.44 218 ASN A CA 1
ATOM 1733 C C . ASN A 1 218 ? 0.522 -17.221 18.436 1.00 97.44 218 ASN A C 1
ATOM 1735 O O . ASN A 1 218 ? -0.249 -17.888 17.747 1.00 97.44 218 ASN A O 1
ATOM 1739 N N . GLU A 1 219 ? 1.825 -17.133 18.193 1.00 96.62 219 GLU A N 1
ATOM 1740 C CA . GLU A 1 219 ? 2.564 -17.970 17.249 1.00 96.62 219 GLU A CA 1
ATOM 1741 C C . GLU A 1 219 ? 3.664 -18.689 18.043 1.00 96.62 219 GLU A C 1
ATOM 1743 O O . GLU A 1 219 ? 4.697 -18.113 18.388 1.00 96.62 219 GLU A O 1
ATOM 1748 N N . GLY A 1 220 ? 3.417 -19.951 18.410 1.00 92.44 220 GLY A N 1
ATOM 1749 C CA . GLY A 1 220 ? 4.287 -20.676 19.341 1.00 92.44 220 GLY A CA 1
ATOM 1750 C C . GLY A 1 220 ? 4.281 -20.030 20.731 1.00 92.44 220 GLY A C 1
ATOM 1751 O O . GLY A 1 220 ? 3.233 -19.959 21.373 1.00 92.44 220 GLY A O 1
ATOM 1752 N N . ASP A 1 221 ? 5.440 -19.549 21.182 1.00 92.12 221 ASP A N 1
ATOM 1753 C CA . ASP A 1 221 ? 5.604 -18.903 22.494 1.00 92.12 221 ASP A CA 1
ATOM 1754 C C . ASP A 1 221 ? 5.471 -17.369 22.441 1.00 92.12 221 ASP A C 1
ATOM 1756 O O . ASP A 1 221 ? 5.438 -16.714 23.483 1.00 92.12 221 ASP A O 1
ATOM 1760 N N . ALA A 1 222 ? 5.392 -16.780 21.243 1.00 95.94 222 ALA A N 1
ATOM 1761 C CA . ALA A 1 222 ? 5.228 -15.342 21.076 1.00 95.94 222 ALA A CA 1
ATOM 1762 C C . ALA A 1 222 ? 3.751 -14.961 21.216 1.00 95.94 222 ALA A C 1
ATOM 1764 O O . ALA A 1 222 ? 2.923 -15.374 20.402 1.00 95.94 222 ALA A O 1
ATOM 1765 N N . TRP A 1 223 ? 3.435 -14.175 22.244 1.00 97.62 223 TRP A N 1
ATOM 1766 C CA . TRP A 1 223 ? 2.088 -13.675 22.505 1.00 97.62 223 TRP A CA 1
ATOM 1767 C C . TRP A 1 223 ? 1.924 -12.242 22.025 1.00 97.62 223 TRP A C 1
ATOM 1769 O O . TRP A 1 223 ? 2.793 -11.391 22.222 1.00 97.62 223 TRP A O 1
ATOM 1779 N N . GLU A 1 224 ? 0.761 -11.983 21.452 1.00 97.75 224 GLU A N 1
ATOM 1780 C CA . GLU A 1 224 ? 0.298 -10.669 21.054 1.00 97.75 224 GLU A CA 1
ATOM 1781 C C . GLU A 1 224 ? -1.100 -10.429 21.620 1.00 97.75 224 GLU A C 1
ATOM 1783 O O . GLU A 1 224 ? -1.889 -11.360 21.819 1.00 97.75 224 GLU A O 1
ATOM 1788 N N . TYR A 1 225 ? -1.412 -9.165 21.854 1.00 96.69 225 TYR A N 1
ATOM 1789 C CA . TYR A 1 225 ? -2.730 -8.722 22.267 1.00 96.69 225 TYR A CA 1
ATOM 1790 C C . TYR A 1 225 ? -3.248 -7.671 21.292 1.00 96.69 225 TYR A C 1
ATOM 1792 O O . TYR A 1 225 ? -2.479 -6.959 20.645 1.00 96.69 225 TYR A O 1
ATOM 1800 N N . PHE A 1 226 ? -4.563 -7.593 21.159 1.00 95.88 226 PHE A N 1
ATOM 1801 C CA . PHE A 1 226 ? -5.212 -6.574 20.354 1.00 95.88 226 PHE A CA 1
ATOM 1802 C C . PHE A 1 226 ? -5.442 -5.337 21.221 1.00 95.88 226 PHE A C 1
ATOM 1804 O O . PHE A 1 226 ? -6.213 -5.386 22.182 1.00 95.88 226 PHE A O 1
ATOM 1811 N N . SER A 1 227 ? -4.756 -4.241 20.904 1.00 94.00 227 SER A N 1
ATOM 1812 C CA . SER A 1 227 ? -4.959 -2.971 21.587 1.00 94.00 227 SER A CA 1
ATOM 1813 C C . SER A 1 227 ? -6.274 -2.354 21.140 1.00 94.00 227 SER A C 1
ATOM 1815 O O . SER A 1 227 ? -6.502 -2.098 19.958 1.00 94.00 227 SER A O 1
ATOM 1817 N N . LEU A 1 228 ? -7.135 -2.050 22.103 1.00 90.75 228 LEU A N 1
ATOM 1818 C CA . LEU A 1 228 ? -8.402 -1.355 21.868 1.00 90.75 228 LEU A CA 1
ATOM 1819 C C . LEU A 1 228 ? -8.221 0.173 21.837 1.00 90.75 228 LEU A C 1
ATOM 1821 O O . LEU A 1 228 ? -9.199 0.926 21.819 1.00 90.75 228 LEU A O 1
ATOM 1825 N N . LEU A 1 229 ? -6.967 0.638 21.877 1.00 86.50 229 LEU A N 1
ATOM 1826 C CA . LEU A 1 229 ? -6.601 2.050 21.816 1.00 86.50 229 LEU A CA 1
ATOM 1827 C C . LEU A 1 229 ? -6.328 2.482 20.378 1.00 86.50 229 LEU A C 1
ATOM 1829 O O . LEU A 1 229 ? -6.872 3.492 19.935 1.00 86.50 229 LEU A O 1
ATOM 1833 N N . ASP A 1 230 ? -5.511 1.708 19.662 1.00 91.31 230 ASP A N 1
ATOM 1834 C CA . ASP A 1 230 ? -5.137 1.958 18.265 1.00 91.31 230 ASP A CA 1
ATOM 1835 C C . ASP A 1 230 ? -5.651 0.886 17.291 1.00 91.31 230 ASP A C 1
ATOM 1837 O O . ASP A 1 230 ? -5.373 0.952 16.090 1.00 91.31 230 ASP A O 1
ATOM 1841 N N . TRP A 1 231 ? -6.430 -0.076 17.796 1.00 91.88 231 TRP A N 1
ATOM 1842 C CA . TRP A 1 231 ? -7.057 -1.146 17.021 1.00 91.88 231 TRP A CA 1
ATOM 1843 C C . TRP A 1 231 ? -6.047 -2.015 16.266 1.00 91.88 231 TRP A C 1
ATOM 1845 O O . TRP A 1 231 ? -6.316 -2.461 15.147 1.00 91.88 231 TRP A O 1
ATOM 1855 N N . SER A 1 232 ? -4.878 -2.235 16.870 1.00 94.44 232 SER A N 1
ATOM 1856 C CA . SER A 1 232 ? -3.773 -2.987 16.279 1.00 94.44 232 SER A CA 1
ATOM 1857 C C . SER A 1 232 ? -3.262 -4.088 17.206 1.00 94.44 232 SER A C 1
ATOM 1859 O O . SER A 1 232 ? -3.454 -4.064 18.419 1.00 94.44 232 SER A O 1
ATOM 1861 N N . TRP A 1 233 ? -2.616 -5.091 16.617 1.00 95.38 233 TRP A N 1
ATOM 1862 C CA . TRP A 1 233 ? -1.955 -6.156 17.366 1.00 95.38 233 TRP A CA 1
ATOM 1863 C C . TRP A 1 233 ? -0.581 -5.698 17.843 1.00 95.38 233 TRP A C 1
ATOM 1865 O O . TRP A 1 233 ? 0.213 -5.198 17.047 1.00 95.38 233 TRP A O 1
ATOM 1875 N N . HIS A 1 234 ? -0.296 -5.914 19.124 1.00 96.81 234 HIS A N 1
ATOM 1876 C CA . HIS A 1 234 ? 0.974 -5.569 19.753 1.00 96.81 234 HIS A CA 1
ATOM 1877 C C . HIS A 1 234 ? 1.597 -6.789 20.421 1.00 96.81 234 HIS A C 1
ATOM 1879 O O . HIS A 1 234 ? 0.871 -7.621 20.972 1.00 96.81 234 HIS A O 1
ATOM 1885 N N . PRO A 1 235 ? 2.936 -6.906 20.422 1.00 97.06 235 PRO A N 1
ATOM 1886 C CA . PRO A 1 235 ? 3.611 -7.918 21.220 1.00 97.06 235 PRO A CA 1
ATOM 1887 C C . PRO A 1 235 ? 3.289 -7.711 22.703 1.00 97.06 235 PRO A C 1
ATOM 1889 O O . PRO A 1 235 ? 3.338 -6.588 23.200 1.00 97.06 235 PRO A O 1
ATOM 1892 N N . ALA A 1 236 ? 3.010 -8.798 23.424 1.00 95.44 236 ALA A N 1
ATOM 1893 C CA . ALA A 1 236 ? 2.733 -8.737 24.858 1.00 95.44 236 ALA A CA 1
ATOM 1894 C C . ALA A 1 236 ? 3.915 -8.150 25.647 1.00 95.44 236 ALA A C 1
ATOM 1896 O O . ALA A 1 236 ? 3.711 -7.409 26.605 1.00 95.44 236 ALA A O 1
ATOM 1897 N N . GLY A 1 237 ? 5.151 -8.440 25.224 1.00 92.75 237 GLY A N 1
ATOM 1898 C CA . GLY A 1 237 ? 6.354 -7.966 25.907 1.00 92.75 237 GLY A CA 1
ATOM 1899 C C . GLY A 1 237 ? 6.364 -8.418 27.368 1.00 92.75 237 GLY A C 1
ATOM 1900 O O . GLY A 1 237 ? 6.342 -9.616 27.641 1.00 92.75 237 GLY A O 1
ATOM 1901 N N . ASP A 1 238 ? 6.358 -7.453 28.288 1.00 90.56 238 ASP A N 1
ATOM 1902 C CA . ASP A 1 238 ? 6.325 -7.694 29.736 1.00 90.56 238 ASP A CA 1
ATOM 1903 C C . ASP A 1 238 ? 4.899 -7.831 30.311 1.00 90.56 238 ASP A C 1
ATOM 1905 O O . ASP A 1 238 ? 4.737 -8.066 31.513 1.00 90.56 238 ASP A O 1
ATOM 1909 N N . LEU A 1 239 ? 3.848 -7.671 29.495 1.00 92.31 239 LEU A N 1
ATOM 1910 C CA . LEU A 1 239 ? 2.469 -7.807 29.965 1.00 92.31 239 LEU A CA 1
ATOM 1911 C C . LEU A 1 239 ? 2.165 -9.268 30.339 1.00 92.31 239 LEU A C 1
ATOM 1913 O O . LEU A 1 239 ? 2.427 -10.182 29.550 1.00 92.31 239 LEU A O 1
ATOM 1917 N N . PRO A 1 240 ? 1.578 -9.518 31.524 1.00 93.00 240 PRO A N 1
ATOM 1918 C CA . PRO A 1 240 ? 1.247 -10.867 31.952 1.00 93.00 240 PRO A CA 1
ATOM 1919 C C . PRO A 1 240 ? 0.101 -11.430 31.108 1.00 93.00 240 PRO A C 1
ATOM 1921 O O . PRO A 1 240 ? -1.006 -10.895 31.107 1.00 93.00 240 PRO A O 1
ATOM 1924 N N . VAL A 1 241 ? 0.348 -12.553 30.434 1.00 94.75 241 VAL A N 1
ATOM 1925 C CA . VAL A 1 241 ? -0.682 -13.247 29.652 1.00 94.75 241 VAL A CA 1
ATOM 1926 C C . VAL A 1 241 ? -1.670 -13.947 30.603 1.00 94.75 241 VAL A C 1
ATOM 1928 O O . VAL A 1 241 ? -1.256 -14.774 31.425 1.00 94.75 241 VAL A O 1
ATOM 1931 N N . PRO A 1 242 ? -2.987 -13.686 30.507 1.00 93.31 242 PRO A N 1
ATOM 1932 C CA . PRO A 1 242 ? -3.974 -14.165 31.472 1.00 93.31 242 PRO A CA 1
ATOM 1933 C C . PRO A 1 242 ? -4.439 -15.599 31.155 1.00 93.31 242 PRO A C 1
ATOM 1935 O O . PRO A 1 242 ? -5.621 -15.878 30.969 1.00 93.31 242 PRO A O 1
ATOM 1938 N N . HIS A 1 243 ? -3.507 -16.558 31.116 1.00 93.56 243 HIS A N 1
ATOM 1939 C CA . HIS A 1 243 ? -3.737 -17.932 30.633 1.00 93.56 243 HIS A CA 1
ATOM 1940 C C . HIS A 1 243 ? -4.973 -18.644 31.216 1.00 93.56 243 HIS A C 1
ATOM 1942 O O . HIS A 1 243 ? -5.564 -19.493 30.553 1.00 93.56 243 HIS A O 1
ATOM 1948 N N . GLN A 1 244 ? -5.377 -18.323 32.449 1.00 94.12 244 GLN A N 1
ATOM 1949 C CA . GLN A 1 244 ? -6.514 -18.964 33.123 1.00 94.12 244 GLN A CA 1
ATOM 1950 C C . GLN A 1 244 ? -7.881 -18.509 32.574 1.00 94.12 244 GLN A C 1
ATOM 1952 O O . GLN A 1 244 ? -8.857 -19.271 32.610 1.00 94.12 244 GLN A O 1
ATOM 1957 N N . THR A 1 245 ? -7.968 -17.288 32.045 1.00 94.75 245 THR A N 1
ATOM 1958 C CA . THR A 1 245 ? -9.203 -16.691 31.505 1.00 94.75 245 THR A CA 1
ATOM 1959 C C . THR A 1 245 ? -9.266 -16.756 29.981 1.00 94.75 245 THR A C 1
ATOM 1961 O O . THR A 1 245 ? -10.345 -16.573 29.420 1.00 94.75 245 THR A O 1
ATOM 1964 N N . LEU A 1 246 ? -8.162 -17.095 29.307 1.00 95.62 246 LEU A N 1
ATOM 1965 C CA . LEU A 1 246 ? -8.141 -17.274 27.856 1.00 95.62 246 LEU A CA 1
ATOM 1966 C C . LEU A 1 246 ? -8.990 -18.472 27.414 1.00 95.62 246 LEU A C 1
ATOM 1968 O O . LEU A 1 246 ? -8.924 -19.571 27.980 1.00 95.62 246 LEU A O 1
ATOM 1972 N N . ARG A 1 247 ? -9.800 -18.260 26.379 1.00 95.56 247 ARG A N 1
ATOM 1973 C CA . ARG A 1 247 ? -10.610 -19.282 25.712 1.00 95.56 247 ARG A CA 1
ATOM 1974 C C . ARG A 1 247 ? -10.277 -19.288 24.222 1.00 95.56 247 ARG A C 1
ATOM 1976 O O . ARG A 1 247 ? -10.298 -18.213 23.626 1.00 95.56 247 ARG A O 1
ATOM 1983 N N . PRO A 1 248 ? -9.957 -20.452 23.625 1.00 96.06 248 PRO A N 1
ATOM 1984 C CA . PRO A 1 248 ? -9.693 -20.540 22.194 1.00 96.06 248 PRO A CA 1
ATOM 1985 C C . PRO A 1 248 ? -10.861 -19.986 21.386 1.00 96.06 248 PRO A C 1
ATOM 1987 O O . PRO A 1 248 ? -12.019 -20.253 21.711 1.00 96.06 248 PRO A O 1
ATOM 1990 N N . LEU A 1 249 ? -10.537 -19.249 20.331 1.00 95.19 249 LEU A N 1
ATOM 1991 C CA . LEU A 1 249 ? -11.503 -18.609 19.456 1.00 95.19 249 LEU A CA 1
ATOM 1992 C C . LEU A 1 249 ? -11.157 -18.921 17.990 1.00 95.19 249 LEU A C 1
ATOM 1994 O O . LEU A 1 249 ? -9.982 -18.838 17.619 1.00 95.19 249 LEU A O 1
ATOM 1998 N N . PRO A 1 250 ? -12.134 -19.294 17.142 1.00 95.38 250 PRO A N 1
ATOM 1999 C CA . PRO A 1 250 ? -11.908 -19.419 15.707 1.00 95.38 25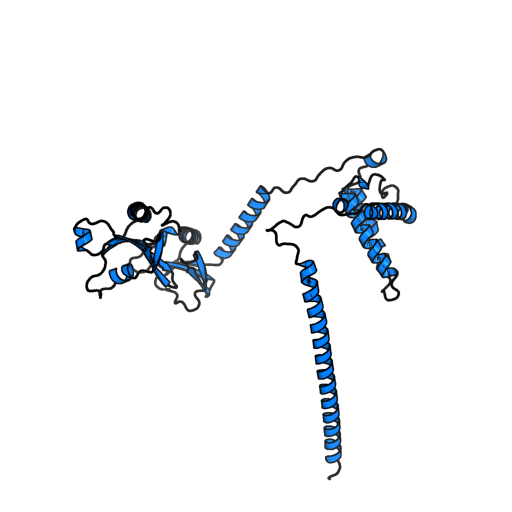0 PRO A CA 1
ATOM 2000 C C . PRO A 1 250 ? -11.382 -18.112 15.104 1.00 95.38 250 PRO A C 1
ATOM 2002 O O . PRO A 1 250 ? -11.764 -17.025 15.533 1.00 95.38 250 PRO A O 1
ATOM 2005 N N . THR A 1 251 ? -10.524 -18.212 14.086 1.00 94.75 251 THR A N 1
ATOM 2006 C CA . THR A 1 251 ? -9.926 -17.037 13.431 1.00 94.75 251 THR A CA 1
ATOM 2007 C C . THR A 1 251 ? -10.987 -16.066 12.917 1.00 94.75 251 THR A C 1
ATOM 2009 O O . THR A 1 251 ? -10.866 -14.868 13.152 1.00 94.75 251 THR A O 1
ATOM 2012 N N . ASP A 1 252 ? -12.041 -16.566 12.271 1.00 93.62 252 ASP A N 1
ATOM 2013 C CA . ASP A 1 252 ? -13.099 -15.713 11.718 1.00 93.62 252 ASP A CA 1
ATOM 2014 C C . ASP A 1 252 ? -13.842 -14.943 12.822 1.00 93.62 252 ASP A C 1
ATOM 2016 O O . ASP A 1 252 ? -14.063 -13.740 12.688 1.00 93.62 252 ASP A O 1
ATOM 2020 N N . ASP A 1 253 ? -14.134 -15.596 13.950 1.00 94.31 253 ASP A N 1
ATOM 2021 C CA . ASP A 1 253 ? -14.789 -14.966 15.102 1.00 94.31 253 ASP A CA 1
ATOM 2022 C C . ASP A 1 253 ? -13.877 -13.921 15.765 1.00 94.31 253 ASP A C 1
ATOM 2024 O O . ASP A 1 253 ? -14.327 -12.832 16.119 1.00 94.31 253 ASP A O 1
ATOM 2028 N N . ALA A 1 254 ? -12.577 -14.211 15.886 1.00 94.31 254 ALA A N 1
ATOM 2029 C CA . ALA A 1 254 ? -11.587 -13.276 16.418 1.00 94.31 254 ALA A CA 1
ATOM 2030 C C . ALA A 1 254 ? -11.474 -12.009 15.564 1.00 94.31 254 ALA A C 1
ATOM 2032 O O . ALA A 1 254 ? -11.427 -10.900 16.096 1.00 94.31 254 ALA A O 1
ATOM 2033 N N . LEU A 1 255 ? -11.461 -12.164 14.238 1.00 93.31 255 LEU A N 1
ATOM 2034 C CA . LEU A 1 255 ? -11.414 -11.039 13.308 1.00 93.31 255 LEU A CA 1
ATOM 2035 C C . LEU A 1 255 ? -12.729 -10.255 13.297 1.00 93.31 255 LEU A C 1
ATOM 2037 O O . LEU A 1 255 ? -12.692 -9.028 13.215 1.00 93.31 255 LEU A O 1
ATOM 2041 N N . ALA A 1 256 ? -13.872 -10.932 13.431 1.00 93.00 256 ALA A N 1
ATOM 2042 C CA . ALA A 1 256 ? -15.165 -10.268 13.556 1.00 93.00 256 ALA A CA 1
ATOM 2043 C C . ALA A 1 256 ? -15.239 -9.431 14.842 1.00 93.00 256 ALA A C 1
ATOM 2045 O O . ALA A 1 256 ? -15.661 -8.277 14.795 1.00 93.00 256 ALA A O 1
ATOM 2046 N N . LEU A 1 257 ? -14.764 -9.974 15.970 1.00 92.38 257 LEU A N 1
ATOM 2047 C CA . LEU A 1 257 ? -14.657 -9.230 17.225 1.00 92.38 257 LEU A CA 1
ATOM 2048 C C . LEU A 1 257 ? -13.702 -8.042 17.089 1.00 92.38 257 LEU A C 1
ATOM 2050 O O . LEU A 1 257 ? -14.071 -6.937 17.467 1.00 92.38 257 LEU A O 1
ATOM 2054 N N . ALA A 1 258 ? -12.509 -8.225 16.516 1.00 92.19 258 ALA A N 1
ATOM 2055 C CA . ALA A 1 258 ? -11.547 -7.137 16.321 1.00 92.19 258 ALA A CA 1
ATOM 2056 C C . ALA A 1 258 ? -12.090 -6.000 15.427 1.00 92.19 258 ALA A C 1
ATOM 2058 O O . ALA A 1 258 ? -11.726 -4.839 15.615 1.00 92.19 258 ALA A O 1
ATOM 2059 N N . ALA A 1 259 ? -12.969 -6.319 14.471 1.00 91.75 259 ALA A N 1
ATOM 2060 C C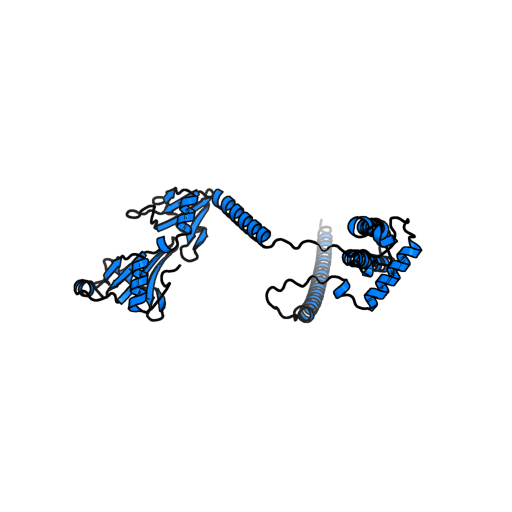A . ALA A 1 259 ? -13.618 -5.339 13.602 1.00 91.75 259 ALA A CA 1
ATOM 2061 C C . ALA A 1 259 ? -14.803 -4.610 14.271 1.00 91.75 259 ALA A C 1
ATOM 2063 O O . ALA A 1 259 ? -15.082 -3.462 13.925 1.00 91.75 259 ALA A O 1
ATOM 2064 N N . ASP A 1 260 ? -15.497 -5.242 15.224 1.00 90.88 260 ASP A N 1
ATOM 2065 C CA . ASP A 1 260 ? -16.655 -4.673 15.928 1.00 90.88 260 ASP A CA 1
ATOM 2066 C C . ASP A 1 260 ? -16.220 -3.785 17.108 1.00 90.88 260 ASP A C 1
ATOM 2068 O O . ASP A 1 260 ? -16.321 -4.148 18.281 1.00 90.88 260 ASP A O 1
ATOM 2072 N N . ARG A 1 261 ? -15.716 -2.588 16.788 1.00 89.81 261 ARG A N 1
ATOM 2073 C CA . ARG A 1 261 ? -15.179 -1.621 17.764 1.00 89.81 261 ARG A CA 1
ATOM 2074 C C . ARG A 1 261 ? -16.169 -1.246 18.868 1.00 89.81 261 ARG A C 1
ATOM 2076 O O . ARG A 1 261 ? -15.776 -1.095 20.023 1.00 89.81 261 ARG A O 1
ATOM 2083 N N . ALA A 1 262 ? -17.452 -1.126 18.533 1.00 85.44 262 ALA A N 1
ATOM 2084 C CA . ALA A 1 262 ? -18.493 -0.730 19.479 1.00 85.44 262 ALA A CA 1
ATOM 2085 C C . ALA A 1 262 ? -18.713 -1.778 20.583 1.00 85.44 262 ALA A C 1
ATOM 2087 O O . ALA A 1 262 ? -19.030 -1.428 21.721 1.00 85.44 262 ALA A O 1
ATOM 2088 N N . ARG A 1 263 ? -18.503 -3.064 20.277 1.00 87.12 263 ARG A N 1
ATOM 2089 C CA . ARG A 1 263 ? -18.684 -4.179 21.219 1.00 87.12 263 ARG A CA 1
ATOM 2090 C C . ARG A 1 263 ? -17.697 -4.165 22.387 1.00 87.12 263 ARG A C 1
ATOM 2092 O O . ARG A 1 263 ? -18.008 -4.677 23.462 1.00 87.12 263 ARG A O 1
ATOM 2099 N N . TRP A 1 264 ? -16.540 -3.543 22.190 1.00 89.38 264 TRP A N 1
ATOM 2100 C CA . TRP A 1 264 ? -15.469 -3.429 23.180 1.00 89.38 264 TRP A CA 1
ATOM 2101 C C . TRP A 1 264 ? -15.668 -2.309 24.198 1.00 89.38 264 TRP A C 1
ATOM 2103 O O . TRP A 1 264 ? -14.881 -2.170 25.138 1.00 89.38 264 TRP A O 1
ATOM 2113 N N . VAL A 1 265 ? -16.705 -1.491 24.019 1.00 91.12 265 VAL A N 1
ATOM 2114 C CA . VAL A 1 265 ? -16.947 -0.323 24.858 1.00 91.12 265 VAL A CA 1
ATOM 2115 C C . VAL A 1 265 ? -18.175 -0.548 25.722 1.00 91.12 265 VAL A C 1
ATOM 2117 O O . VAL A 1 265 ? -19.215 -1.046 25.290 1.00 91.12 265 VAL A O 1
ATOM 2120 N N . THR A 1 266 ? -18.041 -0.208 26.999 1.00 91.81 266 THR A N 1
ATOM 2121 C CA . THR A 1 266 ? -19.172 -0.182 27.930 1.00 91.81 266 THR A CA 1
ATOM 2122 C C . THR A 1 266 ? -19.532 1.260 28.209 1.00 91.81 266 THR A C 1
ATOM 2124 O O . THR A 1 266 ? -18.632 2.062 28.444 1.00 91.81 266 THR A O 1
ATOM 2127 N N . TYR A 1 267 ? -20.823 1.578 28.168 1.00 94.88 267 TYR A N 1
ATOM 2128 C CA . TYR A 1 267 ? -21.337 2.924 28.376 1.00 94.88 267 TYR A CA 1
ATOM 2129 C C . TYR A 1 267 ? -22.204 2.969 29.629 1.00 94.88 267 TYR A C 1
ATOM 2131 O O . TYR A 1 267 ? -22.940 2.025 29.919 1.00 94.88 267 TYR A O 1
ATOM 2139 N N . TRP A 1 268 ? -22.150 4.092 30.338 1.00 97.19 268 TRP A N 1
ATOM 2140 C CA . TRP A 1 268 ? -23.003 4.377 31.483 1.00 97.19 268 TRP A CA 1
ATOM 2141 C C . TRP A 1 268 ? -23.600 5.774 31.379 1.00 97.19 268 TRP A C 1
ATOM 2143 O O . TRP A 1 268 ? -22.896 6.732 31.062 1.00 97.19 268 TRP A O 1
ATOM 2153 N N . ALA A 1 269 ? -24.878 5.905 31.719 1.00 97.00 269 ALA A N 1
ATOM 2154 C CA . ALA A 1 269 ? -25.464 7.189 32.069 1.00 97.00 269 ALA A CA 1
ATOM 2155 C C . ALA A 1 269 ? -24.945 7.600 33.455 1.00 97.00 269 ALA A C 1
ATOM 2157 O O . ALA A 1 269 ? -25.049 6.827 34.412 1.00 97.00 269 ALA A O 1
ATOM 2158 N N . HIS A 1 270 ? -24.364 8.796 33.552 1.00 96.12 270 HIS A N 1
ATOM 2159 C CA . HIS A 1 270 ? -23.774 9.316 34.781 1.00 96.12 270 HIS A CA 1
ATOM 2160 C C . HIS A 1 270 ? -24.756 10.233 35.511 1.00 96.12 270 HIS A C 1
ATOM 2162 O O . HIS A 1 270 ? -25.206 11.234 34.954 1.00 96.12 270 HIS A O 1
ATOM 2168 N N . TYR A 1 271 ? -25.034 9.938 36.778 1.00 94.06 271 TYR A N 1
ATOM 2169 C CA . TYR A 1 271 ? -25.842 10.762 37.677 1.00 94.06 271 TYR A CA 1
ATOM 2170 C C . TYR A 1 271 ? -24.984 11.255 38.844 1.00 94.06 271 TYR A C 1
ATOM 2172 O O . TYR A 1 271 ? -24.046 10.575 39.259 1.00 94.06 271 TYR A O 1
ATOM 2180 N N . ALA A 1 272 ? -25.324 12.429 39.385 1.00 87.81 272 ALA A N 1
ATOM 2181 C CA . ALA A 1 272 ? -24.584 13.032 40.496 1.00 87.81 272 ALA A CA 1
ATOM 2182 C C . ALA A 1 272 ? -24.485 12.090 41.708 1.00 87.81 272 ALA A C 1
ATOM 2184 O O . ALA A 1 272 ? -23.405 11.908 42.254 1.00 87.81 272 ALA A O 1
ATOM 2185 N N . ASP A 1 273 ? -25.601 11.457 42.069 1.00 89.31 273 ASP A N 1
ATOM 2186 C CA . ASP A 1 273 ? -25.693 10.483 43.149 1.00 89.31 273 ASP A CA 1
ATOM 2187 C C . ASP A 1 273 ? -26.923 9.576 42.941 1.00 89.31 273 ASP A C 1
ATOM 2189 O O . ASP A 1 273 ? -27.723 9.746 42.008 1.00 89.31 273 ASP A O 1
ATOM 2193 N N . ALA A 1 274 ? -27.086 8.583 43.816 1.00 89.50 274 ALA A N 1
ATOM 2194 C CA . ALA A 1 274 ? -28.214 7.663 43.740 1.00 89.50 274 ALA A CA 1
ATOM 2195 C C . ALA A 1 274 ? -29.560 8.357 44.021 1.00 89.50 274 ALA A C 1
ATOM 2197 O O . ALA A 1 274 ? -30.571 7.975 43.435 1.00 89.50 274 ALA A O 1
ATOM 2198 N N . LEU A 1 275 ? -29.609 9.360 44.902 1.00 90.25 275 LEU A N 1
ATOM 2199 C CA . LEU A 1 275 ? -30.842 10.069 45.252 1.00 90.25 275 LEU A CA 1
ATOM 2200 C C . LEU A 1 275 ? -31.388 10.844 44.042 1.00 90.25 275 LEU A C 1
ATOM 2202 O O . LEU A 1 275 ? -32.587 10.784 43.775 1.00 90.25 275 LEU A O 1
ATOM 2206 N N . ALA A 1 276 ? -30.513 11.512 43.291 1.00 89.12 276 ALA A N 1
ATOM 2207 C CA . ALA A 1 276 ? -30.826 12.237 42.067 1.00 89.12 276 ALA A CA 1
ATOM 2208 C C . ALA A 1 276 ? -31.460 11.315 41.017 1.00 89.12 276 ALA A C 1
ATOM 2210 O O . ALA A 1 276 ? -32.516 11.640 40.469 1.00 89.12 276 ALA A O 1
ATOM 2211 N N . HIS A 1 277 ? -30.873 10.133 40.805 1.00 91.56 277 HIS A N 1
ATOM 2212 C CA . HIS A 1 277 ? -31.436 9.125 39.908 1.00 91.56 277 HIS A CA 1
ATOM 2213 C C . HIS A 1 277 ? -32.831 8.665 40.368 1.00 91.56 277 HIS A C 1
ATOM 2215 O O . HIS A 1 277 ? -33.781 8.700 39.585 1.00 91.56 277 HIS A O 1
ATOM 2221 N N . HIS A 1 278 ? -33.003 8.321 41.651 1.00 92.12 278 HIS A N 1
ATOM 2222 C CA . HIS A 1 278 ? -34.306 7.892 42.183 1.00 92.12 278 HIS A CA 1
ATOM 2223 C C . HIS A 1 278 ? -35.363 9.010 42.182 1.00 92.12 278 HIS A C 1
ATOM 2225 O O . HIS A 1 278 ? -36.558 8.726 42.107 1.00 92.12 278 HIS A O 1
ATOM 2231 N N . ALA A 1 279 ? -34.942 10.275 42.242 1.00 92.81 279 ALA A N 1
ATOM 2232 C CA . ALA A 1 279 ? -35.813 11.438 42.099 1.00 92.81 279 ALA A CA 1
ATOM 2233 C C . ALA A 1 279 ? -36.208 11.727 40.635 1.00 92.81 279 ALA A C 1
ATOM 2235 O O . ALA A 1 279 ? -36.970 12.664 40.390 1.00 92.81 279 ALA A O 1
ATOM 2236 N N . GLY A 1 280 ? -35.710 10.944 39.670 1.00 92.69 280 GLY A N 1
ATOM 2237 C CA . GLY A 1 280 ? -35.995 11.104 38.245 1.00 92.69 280 GLY A CA 1
ATOM 2238 C C . GLY A 1 280 ? -35.259 12.275 37.594 1.00 92.69 280 GLY A C 1
ATOM 2239 O O . GLY A 1 280 ? -35.718 12.784 36.572 1.00 92.69 280 GLY A O 1
ATOM 2240 N N . GLN A 1 281 ? -34.151 12.738 38.181 1.00 93.00 281 GLN A N 1
ATOM 2241 C CA . GLN A 1 281 ? -33.307 13.746 37.540 1.00 93.00 281 GLN A CA 1
ATOM 2242 C C . GLN A 1 281 ? -32.606 13.145 36.311 1.00 93.00 281 GLN A C 1
ATOM 2244 O O . GLN A 1 281 ? -32.263 11.961 36.331 1.00 93.00 281 GLN A O 1
ATOM 2249 N N . PRO A 1 282 ? -32.391 13.927 35.236 1.00 92.38 282 PRO A N 1
ATOM 2250 C CA . PRO A 1 282 ? -31.685 13.438 34.058 1.00 92.38 282 PRO A CA 1
ATOM 2251 C C . PRO A 1 282 ? -30.201 13.169 34.366 1.00 92.38 282 PRO A C 1
ATOM 2253 O O . PRO A 1 282 ? -29.644 13.788 35.280 1.00 92.38 282 PRO A O 1
ATOM 2256 N N . PRO A 1 283 ? -29.543 12.275 33.605 1.00 95.06 283 PRO A N 1
ATOM 2257 C CA . PRO A 1 283 ? -28.101 12.088 33.708 1.00 95.06 283 PRO A CA 1
ATOM 2258 C C . PRO A 1 283 ? -27.364 13.378 33.331 1.00 95.06 283 PRO A C 1
ATOM 2260 O O . PRO A 1 283 ? -27.818 14.148 32.485 1.00 95.06 283 PRO A O 1
ATOM 2263 N N . THR A 1 284 ? -26.219 13.619 33.963 1.00 93.50 284 THR A N 1
ATOM 2264 C CA . THR A 1 284 ? -25.399 14.813 33.723 1.00 93.50 284 THR A CA 1
ATOM 2265 C C . THR A 1 284 ? -24.453 14.647 32.540 1.00 93.50 284 THR A C 1
ATOM 2267 O O . THR A 1 284 ? -24.101 15.635 31.905 1.00 93.50 284 THR A O 1
ATOM 2270 N N . THR A 1 285 ? -24.038 13.415 32.240 1.00 95.19 285 THR A N 1
ATOM 2271 C CA . THR A 1 285 ? -23.214 13.065 31.076 1.00 95.19 285 THR A CA 1
ATOM 2272 C C . THR A 1 285 ? -23.282 11.552 30.809 1.00 95.19 285 THR A C 1
ATOM 2274 O O . THR A 1 285 ? -23.993 10.815 31.500 1.00 95.19 285 THR A O 1
ATOM 2277 N N . VAL A 1 286 ? -22.543 11.078 29.808 1.00 96.94 286 VAL A N 1
ATOM 2278 C CA . VAL A 1 286 ? -22.275 9.662 29.554 1.00 96.94 286 VAL A CA 1
ATOM 2279 C C . VAL A 1 286 ? -20.807 9.376 29.852 1.00 96.94 286 VAL A C 1
ATOM 2281 O O . VAL A 1 286 ? -19.915 10.109 29.423 1.00 96.94 286 VAL A O 1
ATOM 2284 N N . CYS A 1 287 ? -20.556 8.280 30.559 1.00 96.31 287 CYS A N 1
ATOM 2285 C CA . CYS A 1 287 ? -19.226 7.715 30.734 1.00 96.31 287 CYS A CA 1
ATOM 2286 C C . CYS A 1 287 ? -19.049 6.487 29.841 1.00 96.31 287 CYS A C 1
ATOM 2288 O O . CYS A 1 287 ? -20.010 5.767 29.564 1.00 96.31 287 CYS A O 1
ATOM 2290 N N . ARG A 1 288 ? -17.814 6.207 29.430 1.00 94.88 288 ARG A N 1
ATOM 2291 C CA . ARG A 1 288 ? -17.450 4.966 28.750 1.00 94.88 288 ARG A CA 1
ATOM 2292 C C . ARG A 1 288 ? -16.177 4.361 29.325 1.00 94.88 288 ARG A C 1
ATOM 2294 O O . ARG A 1 288 ? -15.323 5.080 29.835 1.00 94.88 288 ARG A O 1
ATOM 2301 N N . ARG A 1 289 ? -16.041 3.042 29.193 1.00 92.38 289 ARG A N 1
ATOM 2302 C CA . ARG A 1 289 ? -14.831 2.286 29.536 1.00 92.38 289 ARG A CA 1
ATOM 2303 C C . ARG A 1 289 ? -14.366 1.485 28.335 1.00 92.38 289 ARG A C 1
ATOM 2305 O O . ARG A 1 289 ? -15.152 0.733 27.755 1.00 92.38 289 ARG A O 1
ATOM 2312 N N . ARG A 1 290 ? -13.074 1.599 28.034 1.00 90.56 290 ARG A N 1
ATOM 2313 C CA . ARG A 1 290 ? -12.338 0.739 27.100 1.00 90.56 290 ARG A CA 1
ATOM 2314 C C . ARG A 1 290 ? -11.329 -0.082 27.892 1.00 90.56 290 ARG A C 1
ATOM 2316 O O . ARG A 1 290 ? -10.471 0.485 28.570 1.00 90.56 290 ARG A O 1
ATOM 2323 N N . ARG A 1 291 ? -11.461 -1.408 27.857 1.00 87.38 291 ARG A N 1
ATOM 2324 C CA . ARG A 1 291 ? -10.562 -2.333 28.560 1.00 87.38 291 ARG A CA 1
ATOM 2325 C C . ARG A 1 291 ? -9.555 -2.894 27.572 1.00 87.38 291 ARG A C 1
ATOM 2327 O O . ARG A 1 291 ? -9.880 -3.824 26.857 1.00 87.38 291 ARG A O 1
ATOM 2334 N N . SER A 1 292 ? -8.365 -2.315 27.518 1.00 88.56 292 SER A N 1
ATOM 2335 C CA . SER A 1 292 ? -7.266 -2.888 26.749 1.00 88.56 292 SER A CA 1
ATOM 2336 C C . SER A 1 292 ? -6.332 -3.648 27.701 1.00 88.56 292 SER A C 1
ATOM 2338 O O . SER A 1 292 ? -6.168 -3.197 28.840 1.00 88.56 292 SER A O 1
ATOM 2340 N N . PRO A 1 293 ? -5.716 -4.772 27.294 1.00 88.06 293 PRO A N 1
ATOM 2341 C CA . PRO A 1 293 ? -4.807 -5.543 28.150 1.00 88.06 293 PRO A CA 1
ATOM 2342 C C . PRO A 1 293 ? -3.695 -4.725 28.826 1.00 88.06 293 PRO A C 1
ATOM 2344 O O . PRO A 1 293 ? -3.315 -4.991 29.963 1.00 88.06 293 PRO A O 1
ATOM 2347 N N . GLU A 1 294 ? -3.199 -3.694 28.151 1.00 89.38 294 GLU A N 1
ATOM 2348 C CA . GLU A 1 294 ? -2.182 -2.772 28.643 1.00 89.38 294 GLU A CA 1
ATOM 2349 C C . GLU A 1 294 ? -2.727 -1.712 29.608 1.00 89.38 294 GLU A C 1
ATOM 2351 O O . GLU A 1 294 ? -1.976 -1.199 30.442 1.00 89.38 294 GLU A O 1
ATOM 2356 N N . ARG A 1 295 ? -4.011 -1.341 29.493 1.00 89.00 295 ARG A N 1
ATOM 2357 C CA . ARG A 1 295 ? -4.624 -0.275 30.294 1.00 89.00 295 ARG A CA 1
ATOM 2358 C C . ARG A 1 295 ? -6.144 -0.200 30.134 1.00 89.00 295 ARG A C 1
ATOM 2360 O O . ARG A 1 295 ? -6.691 -0.305 29.038 1.00 89.00 295 ARG A O 1
ATOM 2367 N N . VAL A 1 296 ? -6.818 0.147 31.231 1.00 89.62 296 VAL A N 1
ATOM 2368 C CA . VAL A 1 296 ? -8.229 0.559 31.232 1.00 89.62 296 VAL A CA 1
ATOM 2369 C C . VAL A 1 296 ? -8.333 2.081 31.093 1.00 89.62 296 VAL A C 1
ATOM 2371 O O . VAL A 1 296 ? -7.671 2.819 31.827 1.00 89.62 296 VAL A O 1
ATOM 2374 N N . TYR A 1 297 ? -9.168 2.542 30.162 1.00 88.94 297 TYR A N 1
ATOM 2375 C CA . TYR A 1 297 ? -9.495 3.955 29.967 1.00 88.94 297 TYR A CA 1
ATOM 2376 C C . TYR A 1 297 ? -10.953 4.208 30.311 1.00 88.94 297 TYR A C 1
ATOM 2378 O O . TYR A 1 297 ? -11.845 3.688 29.641 1.00 88.94 297 TYR A O 1
ATOM 2386 N N . ASP A 1 298 ? -11.154 5.038 31.327 1.00 93.94 298 ASP A N 1
ATOM 2387 C CA . ASP A 1 298 ? -12.450 5.571 31.714 1.00 93.94 298 ASP A CA 1
ATOM 2388 C C . ASP A 1 298 ? -12.539 7.008 31.231 1.00 93.94 298 ASP A C 1
ATOM 2390 O O . ASP A 1 298 ? -11.672 7.830 31.535 1.00 93.94 298 ASP A O 1
ATOM 2394 N N . GLU A 1 299 ? -13.578 7.305 30.463 1.00 95.19 299 GLU A N 1
ATOM 2395 C CA . GLU A 1 299 ? -13.781 8.618 29.864 1.00 95.19 299 GLU A CA 1
ATOM 2396 C C . GLU A 1 299 ? -15.207 9.103 30.147 1.00 95.19 299 GLU A C 1
ATOM 2398 O O . GLU A 1 299 ? -16.148 8.311 30.148 1.00 95.19 299 GLU A O 1
ATOM 2403 N N . ALA A 1 300 ? -15.382 10.397 30.388 1.00 95.81 300 ALA A N 1
ATOM 2404 C CA . ALA A 1 300 ? -16.679 11.062 30.423 1.00 95.81 300 ALA A CA 1
ATOM 2405 C C . ALA A 1 300 ? -16.771 12.022 29.239 1.00 95.81 300 ALA A C 1
ATOM 2407 O O . ALA A 1 300 ? -15.762 12.585 28.815 1.00 95.81 300 ALA A O 1
ATOM 2408 N N . TYR A 1 301 ? -17.969 12.199 28.692 1.00 95.69 301 TYR A N 1
ATOM 2409 C CA . TYR A 1 301 ? -18.156 13.161 27.618 1.00 95.69 301 TYR A CA 1
ATOM 2410 C C . TYR A 1 301 ? -18.239 14.578 28.193 1.00 95.69 301 TYR A C 1
ATOM 2412 O O . TYR A 1 301 ? -19.123 14.893 28.999 1.00 95.69 301 TYR A O 1
ATOM 2420 N N . GLY A 1 302 ? -17.274 15.408 27.817 1.00 90.62 302 GLY A N 1
ATOM 2421 C CA . GLY A 1 302 ? -17.107 16.764 28.303 1.00 90.62 302 GLY A CA 1
ATOM 2422 C C . GLY A 1 302 ? -18.036 17.771 27.616 1.00 90.62 302 GLY A C 1
ATOM 2423 O O . GLY A 1 302 ? -18.603 17.508 26.550 1.00 90.62 302 GLY A O 1
ATOM 2424 N N . PRO A 1 303 ? -18.198 18.967 28.210 1.00 84.88 303 PRO A N 1
ATOM 2425 C CA . PRO A 1 303 ? -18.961 20.066 27.615 1.00 84.88 303 PRO A CA 1
ATOM 2426 C C . PRO A 1 303 ? -18.294 20.656 26.361 1.00 84.88 303 PRO A C 1
ATOM 2428 O O . PRO A 1 303 ? -18.934 21.390 25.611 1.00 84.88 303 PRO A O 1
ATOM 2431 N N . ASP A 1 304 ? -17.017 20.357 26.138 1.00 87.19 304 ASP A N 1
ATOM 2432 C CA . ASP A 1 304 ? -16.238 20.732 24.959 1.00 87.19 304 ASP A CA 1
ATOM 2433 C C . ASP A 1 304 ? -16.507 19.825 23.742 1.00 87.19 304 ASP A C 1
ATOM 2435 O O . ASP A 1 304 ? -16.015 20.100 22.646 1.00 87.19 304 ASP A O 1
ATOM 2439 N N . GLY A 1 305 ? -17.316 18.774 23.913 1.00 90.25 305 GLY A N 1
ATOM 2440 C CA . GLY A 1 305 ? -17.632 17.816 22.858 1.00 90.25 305 GLY A CA 1
ATOM 2441 C C . GLY A 1 305 ? -16.570 16.729 22.674 1.00 90.25 305 GLY A C 1
ATOM 2442 O O . GLY A 1 305 ? -16.545 16.084 21.620 1.00 90.25 305 GLY A O 1
ATOM 2443 N N . ALA A 1 306 ? -15.702 16.512 23.665 1.00 92.50 306 ALA A N 1
ATOM 2444 C CA . ALA A 1 306 ? -14.675 15.478 23.634 1.00 92.50 306 ALA A CA 1
ATOM 2445 C C . ALA A 1 306 ? -14.858 14.436 24.746 1.00 92.50 306 ALA A C 1
ATOM 2447 O O . ALA A 1 306 ? -15.525 14.653 25.754 1.00 92.50 306 ALA A O 1
ATOM 2448 N N . TRP A 1 307 ? -14.248 13.268 24.550 1.00 93.44 307 TRP A N 1
ATOM 2449 C CA . TRP A 1 307 ? -14.099 12.273 25.608 1.00 93.44 307 TRP A CA 1
ATOM 2450 C C . TRP A 1 307 ? -12.879 12.631 26.459 1.00 93.44 307 TRP A C 1
ATOM 2452 O O . TRP A 1 307 ? -11.757 12.640 25.953 1.00 93.44 307 TRP A O 1
ATOM 2462 N N . GLU A 1 308 ? -13.093 12.897 27.744 1.00 93.69 308 GLU A N 1
ATOM 2463 C CA . GLU A 1 308 ? -12.042 13.274 28.691 1.00 93.69 308 GLU A CA 1
ATOM 2464 C C . GLU A 1 308 ? -11.844 12.183 29.752 1.00 93.69 308 GLU A C 1
ATOM 2466 O O . GLU A 1 308 ? -12.827 11.565 30.170 1.00 93.69 308 GLU A O 1
ATOM 2471 N N . PRO A 1 309 ? -10.612 11.937 30.237 1.00 94.38 309 PRO A N 1
ATOM 2472 C CA . PRO A 1 309 ? -10.372 10.981 31.316 1.00 94.38 309 PRO A CA 1
ATOM 2473 C C . PRO A 1 309 ? -11.225 11.270 32.560 1.00 94.38 309 PRO A C 1
ATOM 2475 O O . PRO A 1 309 ? -11.285 12.406 33.028 1.00 94.38 309 PRO A O 1
ATOM 2478 N N . THR A 1 310 ? -11.834 10.236 33.142 1.00 93.25 310 THR A N 1
ATOM 2479 C CA . THR A 1 310 ? -12.644 10.347 34.367 1.00 93.25 310 THR A CA 1
ATOM 2480 C C . THR A 1 310 ? -12.295 9.261 35.379 1.00 93.25 310 THR A C 1
ATOM 2482 O O . THR A 1 310 ? -11.853 8.175 35.012 1.00 93.25 310 THR A O 1
ATOM 2485 N N . THR A 1 311 ? -12.524 9.530 36.666 1.00 90.88 311 THR A N 1
ATOM 2486 C CA . THR A 1 311 ? -12.468 8.511 37.727 1.00 90.88 311 THR A CA 1
ATOM 2487 C C . THR A 1 311 ? -13.844 7.947 38.066 1.00 90.88 311 THR A C 1
ATOM 2489 O O . THR A 1 311 ? -13.919 6.953 38.776 1.00 90.88 311 THR A O 1
ATOM 2492 N N . ALA A 1 312 ? -14.934 8.507 37.526 1.00 90.12 312 ALA A N 1
ATOM 2493 C CA . ALA A 1 312 ? -16.295 8.173 37.952 1.00 90.12 312 ALA A CA 1
ATOM 2494 C C . ALA A 1 312 ? -16.628 6.676 37.831 1.00 90.12 312 ALA A C 1
ATOM 2496 O O . ALA A 1 312 ? -17.257 6.106 38.720 1.00 90.12 312 ALA A O 1
ATOM 2497 N N . VAL A 1 313 ? -16.174 6.016 36.758 1.00 90.50 313 VAL A N 1
ATOM 2498 C CA . VAL A 1 313 ? -16.392 4.572 36.570 1.00 90.50 313 VAL A CA 1
ATOM 2499 C C . VAL A 1 313 ? -15.552 3.755 37.548 1.00 90.50 313 VAL A C 1
ATOM 2501 O O . VAL A 1 313 ? -16.022 2.745 38.057 1.00 90.50 313 VAL A O 1
ATOM 2504 N N . HIS A 1 314 ? -14.319 4.167 37.840 1.00 87.06 314 HIS A N 1
ATOM 2505 C CA . HIS A 1 314 ? -13.510 3.535 38.881 1.00 87.06 314 HIS A CA 1
ATOM 2506 C C . HIS A 1 314 ? -14.166 3.689 40.262 1.00 87.06 314 HIS A C 1
ATOM 2508 O O . HIS A 1 314 ? -14.390 2.693 40.946 1.00 87.06 314 HIS A O 1
ATOM 2514 N N . ASP A 1 315 ? -14.543 4.914 40.629 1.00 87.69 315 ASP A N 1
ATOM 2515 C CA . ASP A 1 315 ? -15.091 5.263 41.943 1.00 87.69 315 ASP A CA 1
ATOM 2516 C C . ASP A 1 315 ? -16.455 4.608 42.200 1.00 87.69 315 ASP A C 1
ATOM 2518 O O . ASP A 1 315 ? -16.757 4.249 43.333 1.00 87.69 315 ASP A O 1
ATOM 2522 N N . PHE A 1 316 ? -17.252 4.374 41.153 1.00 86.81 316 PHE A N 1
ATOM 2523 C CA . PHE A 1 316 ? -18.508 3.625 41.248 1.00 86.81 316 PHE A CA 1
ATOM 2524 C C . PHE A 1 316 ? -18.316 2.158 41.665 1.00 86.81 316 PHE A C 1
ATOM 2526 O O . PHE A 1 316 ? -19.162 1.595 42.359 1.00 86.81 316 PHE A O 1
ATOM 2533 N N . PHE A 1 317 ? -17.216 1.523 41.246 1.00 83.56 317 PHE A N 1
ATOM 2534 C CA . PHE A 1 317 ? -16.911 0.131 41.595 1.00 83.56 317 PHE A CA 1
ATOM 2535 C C . PHE A 1 317 ? -15.987 0.001 42.820 1.00 83.56 317 PHE A C 1
ATOM 2537 O O . PHE A 1 317 ? -15.816 -1.111 43.327 1.00 83.56 317 PHE A O 1
ATOM 2544 N N . ASP A 1 318 ? -15.398 1.098 43.310 1.00 80.50 318 ASP A N 1
ATOM 2545 C CA . ASP A 1 318 ? -14.582 1.106 44.527 1.00 80.50 318 ASP A CA 1
ATOM 2546 C C . ASP A 1 318 ? -15.490 1.179 45.776 1.00 80.50 318 ASP A C 1
ATOM 2548 O O . ASP A 1 318 ? -16.331 2.068 45.880 1.00 80.50 318 ASP A O 1
ATOM 2552 N N . PRO A 1 319 ? -15.347 0.281 46.768 1.00 64.12 319 PRO A N 1
ATOM 2553 C CA . PRO A 1 319 ? -16.131 0.326 48.007 1.00 64.12 319 PRO A CA 1
ATOM 2554 C C . PRO A 1 319 ? -15.751 1.462 48.982 1.00 64.12 319 PRO A C 1
ATOM 2556 O O . PRO A 1 319 ? -16.326 1.542 50.069 1.00 64.12 319 PRO A O 1
ATOM 2559 N N . ARG A 1 320 ? -14.741 2.286 48.676 1.00 76.06 320 ARG A N 1
ATOM 2560 C CA . ARG A 1 320 ? -14.167 3.289 49.596 1.00 76.06 320 ARG A CA 1
ATOM 2561 C C . ARG A 1 320 ? -14.804 4.688 49.596 1.00 76.06 320 ARG A C 1
ATOM 2563 O O . ARG A 1 320 ? -14.737 5.316 50.657 1.00 76.06 320 ARG A O 1
ATOM 2570 N N . PRO A 1 321 ? -15.351 5.236 48.496 1.00 73.25 321 PRO A N 1
ATOM 2571 C CA . PRO A 1 321 ? -15.915 6.582 48.508 1.00 73.25 321 PRO A CA 1
ATOM 2572 C C . PRO A 1 321 ? -17.140 6.669 49.423 1.00 73.25 321 PRO A C 1
ATOM 2574 O O . PRO A 1 321 ? -18.006 5.798 49.407 1.00 73.25 321 PRO A O 1
ATOM 2577 N N . SER A 1 322 ? -17.231 7.739 50.217 1.00 67.75 322 SER A N 1
ATOM 2578 C CA . SER A 1 322 ? -18.397 7.990 51.076 1.00 67.75 322 SER A CA 1
ATOM 2579 C C . SER A 1 322 ? -19.647 8.397 50.293 1.00 67.75 322 SER A C 1
ATOM 2581 O O . SER A 1 322 ? -20.741 8.314 50.841 1.00 67.75 322 SER A O 1
ATOM 2583 N N . ASP A 1 323 ? -19.472 8.854 49.050 1.00 74.81 323 ASP A N 1
ATOM 2584 C CA . ASP A 1 323 ? -20.540 9.313 48.159 1.00 74.81 323 ASP A CA 1
ATOM 2585 C C . ASP A 1 323 ? -20.148 9.047 46.689 1.00 74.81 323 ASP A C 1
ATOM 2587 O O . ASP A 1 323 ? -19.640 9.942 46.010 1.00 74.81 323 ASP A O 1
ATOM 2591 N N . PRO A 1 324 ? -20.218 7.786 46.216 1.00 80.25 324 PRO A N 1
ATOM 2592 C CA . PRO A 1 324 ? -19.846 7.452 44.847 1.00 80.25 324 PRO A CA 1
ATOM 2593 C C . PRO A 1 324 ? -20.891 7.984 43.849 1.00 80.25 324 PRO A C 1
ATOM 2595 O O . PRO A 1 324 ? -22.090 7.967 44.152 1.00 80.25 324 PRO A O 1
ATOM 2598 N N . PRO A 1 325 ? -20.471 8.392 42.635 1.00 84.31 325 PRO A N 1
ATOM 2599 C CA . PRO A 1 325 ? -21.409 8.749 41.573 1.00 84.31 325 PRO A CA 1
ATOM 2600 C C . PRO A 1 325 ? -22.320 7.560 41.258 1.00 84.31 325 PRO A C 1
ATOM 2602 O O . PRO A 1 325 ? -21.931 6.410 41.454 1.00 84.31 325 PRO A O 1
ATOM 2605 N N . HIS A 1 326 ? -23.525 7.803 40.742 1.00 92.06 326 HIS A N 1
ATOM 2606 C CA . HIS A 1 326 ? -24.418 6.710 40.354 1.00 92.06 326 HIS A CA 1
ATOM 2607 C C . HIS A 1 326 ? -24.366 6.484 38.846 1.00 92.06 326 HIS A C 1
ATOM 2609 O O . HIS A 1 326 ? -24.667 7.386 38.065 1.00 92.06 326 HIS A O 1
ATOM 2615 N N . LEU A 1 327 ? -23.985 5.273 38.439 1.00 95.00 327 LEU A N 1
ATOM 2616 C CA . LEU A 1 327 ? -23.873 4.880 37.039 1.00 95.00 327 LEU A CA 1
ATOM 2617 C C . LEU A 1 327 ? -24.917 3.821 36.686 1.00 95.00 327 LEU A C 1
ATOM 2619 O O . LEU A 1 327 ? -25.068 2.824 37.393 1.00 95.00 327 LEU A O 1
ATOM 2623 N N . VAL A 1 328 ? -25.591 4.009 35.552 1.00 95.00 328 VAL A N 1
ATOM 2624 C CA . VAL A 1 328 ? -26.518 3.022 34.977 1.00 95.00 328 VAL A CA 1
ATOM 2625 C C . VAL A 1 328 ? -25.965 2.579 33.632 1.00 95.00 328 VAL A C 1
ATOM 2627 O O . VAL A 1 328 ? -25.758 3.417 32.760 1.00 95.00 328 VAL A O 1
ATOM 2630 N N . GLU A 1 329 ? -25.681 1.284 33.468 1.00 94.06 329 GLU A N 1
ATOM 2631 C CA . GLU A 1 329 ? -25.176 0.755 32.195 1.00 94.06 329 GLU A CA 1
ATOM 2632 C C . GLU A 1 329 ? -26.240 0.912 31.104 1.00 94.06 329 GLU A C 1
ATOM 2634 O O . GLU A 1 329 ? -27.413 0.601 31.316 1.00 94.06 329 GLU A O 1
ATOM 2639 N N . ILE A 1 330 ? -25.818 1.390 29.936 1.00 95.06 330 ILE A N 1
ATOM 2640 C CA . ILE A 1 330 ? -26.685 1.667 28.790 1.00 95.06 330 ILE A CA 1
ATOM 2641 C C . ILE A 1 330 ? -26.076 1.095 27.508 1.00 95.06 330 ILE A C 1
ATOM 2643 O O . ILE A 1 330 ? -24.864 0.901 27.392 1.00 95.06 330 ILE A O 1
ATOM 2647 N N . ALA A 1 331 ? -26.921 0.842 26.510 1.00 91.94 331 ALA A N 1
ATOM 2648 C CA . ALA A 1 331 ? -26.456 0.426 25.189 1.00 91.94 331 ALA A CA 1
ATOM 2649 C C . ALA A 1 331 ? -25.795 1.595 24.433 1.00 91.94 331 ALA A C 1
ATOM 2651 O O . ALA A 1 331 ? -26.162 2.751 24.632 1.00 91.94 331 ALA A O 1
ATOM 2652 N N . ALA A 1 332 ? -24.901 1.306 23.480 1.00 90.69 332 ALA A N 1
ATOM 2653 C CA . ALA A 1 332 ? -24.244 2.336 22.660 1.00 90.69 332 ALA A CA 1
ATOM 2654 C C . ALA A 1 332 ? -25.250 3.258 21.938 1.00 90.69 332 ALA A C 1
ATOM 2656 O O . ALA A 1 332 ? -25.115 4.476 21.956 1.00 90.69 332 ALA A O 1
ATOM 2657 N N . ALA A 1 333 ? -26.330 2.691 21.389 1.00 91.62 333 ALA A N 1
ATOM 2658 C CA . ALA A 1 333 ? -27.392 3.473 20.753 1.00 91.62 333 ALA A CA 1
ATOM 2659 C C . ALA A 1 333 ? -28.147 4.389 21.734 1.00 91.62 333 ALA A C 1
ATOM 2661 O O . ALA A 1 333 ? -28.732 5.385 21.322 1.00 91.62 333 ALA A O 1
ATOM 2662 N N . GLU A 1 334 ? -28.200 4.034 23.018 1.00 94.12 334 GLU A N 1
ATOM 2663 C CA . GLU A 1 334 ? -28.785 4.876 24.062 1.00 94.12 334 GLU A CA 1
ATOM 2664 C C . GLU A 1 334 ? -27.813 5.957 24.527 1.00 94.12 334 GLU A C 1
ATOM 2666 O O . GLU A 1 334 ? -28.227 7.103 24.674 1.00 94.12 334 GLU A O 1
ATOM 2671 N N . ALA A 1 335 ? -26.525 5.629 24.644 1.00 94.19 335 ALA A N 1
ATOM 2672 C CA . ALA A 1 335 ? -25.464 6.606 24.863 1.00 94.19 335 ALA A CA 1
ATOM 2673 C C . ALA A 1 335 ? -25.466 7.689 23.775 1.00 94.19 335 ALA A C 1
ATOM 2675 O O . ALA A 1 335 ? -25.469 8.871 24.099 1.00 94.19 335 ALA A O 1
ATOM 2676 N N . GLU A 1 336 ? -25.557 7.304 22.500 1.00 93.75 336 GLU A N 1
ATOM 2677 C CA . GLU A 1 336 ? -25.632 8.246 21.377 1.00 93.75 336 GLU A CA 1
ATOM 2678 C C . GLU A 1 336 ? -26.855 9.173 21.480 1.00 93.75 336 GLU A C 1
ATOM 2680 O O . GLU A 1 336 ? -26.739 10.380 21.278 1.00 93.75 336 GLU A O 1
ATOM 2685 N N . ARG A 1 337 ? -28.027 8.637 21.860 1.00 94.31 337 ARG A N 1
ATOM 2686 C CA . ARG A 1 337 ? -29.231 9.458 22.083 1.00 94.31 337 ARG A CA 1
ATOM 2687 C C . ARG A 1 337 ? -29.047 10.441 23.236 1.00 94.31 337 ARG A C 1
ATOM 2689 O O . ARG A 1 337 ? -29.363 11.614 23.069 1.00 94.31 337 ARG A O 1
ATOM 2696 N N . LEU A 1 338 ? -28.517 9.988 24.373 1.00 94.69 338 LEU A N 1
ATOM 2697 C CA . LEU A 1 338 ? -28.282 10.849 25.534 1.00 94.69 338 LEU A CA 1
ATOM 2698 C C . LEU A 1 338 ? -27.264 11.950 25.228 1.00 94.69 338 LEU A C 1
ATOM 2700 O O . LEU A 1 338 ? -27.486 13.099 25.591 1.00 94.69 338 LEU A O 1
ATOM 2704 N N . LEU A 1 339 ? -26.180 11.632 24.519 1.00 94.12 339 LEU A N 1
ATOM 2705 C CA . LEU A 1 339 ? -25.203 12.630 24.080 1.00 94.12 339 LEU A CA 1
ATOM 2706 C C . LEU A 1 339 ? -25.827 13.629 23.098 1.00 94.12 339 LEU A C 1
ATOM 2708 O O . LEU A 1 339 ? -25.606 14.836 23.202 1.00 94.12 339 LEU A O 1
ATOM 2712 N N . HIS A 1 340 ? -26.683 13.165 22.192 1.00 93.06 340 HIS A N 1
ATOM 2713 C CA . HIS A 1 340 ? -27.420 14.067 21.319 1.00 93.06 340 HIS A CA 1
ATOM 2714 C C . HIS A 1 340 ? -28.341 15.023 22.097 1.00 93.06 340 HIS A C 1
ATOM 2716 O O . HIS A 1 340 ? -28.382 16.216 21.802 1.00 93.06 340 HIS A O 1
ATOM 2722 N N . GLU A 1 341 ? -29.054 14.526 23.107 1.00 92.31 341 GLU A N 1
ATOM 2723 C CA . GLU A 1 341 ? -29.987 15.319 23.917 1.00 92.31 341 GLU A CA 1
ATOM 2724 C C . GLU A 1 341 ? -29.281 16.295 24.871 1.00 92.31 341 GLU A C 1
ATOM 2726 O O . GLU A 1 341 ? -29.720 17.437 25.010 1.00 92.31 341 GLU A O 1
ATOM 2731 N N . LEU A 1 342 ? -28.190 15.867 25.513 1.00 90.81 342 LEU A N 1
ATOM 2732 C CA . LEU A 1 342 ? -27.480 16.655 26.525 1.00 90.81 342 LEU A CA 1
ATOM 2733 C C . LEU A 1 342 ? -26.570 17.726 25.914 1.00 90.81 342 LEU A C 1
ATOM 2735 O O . LEU A 1 342 ? -26.505 18.840 26.434 1.00 90.81 342 LEU A O 1
ATOM 2739 N N . CYS A 1 343 ? -25.859 17.403 24.831 1.00 89.38 343 CYS A N 1
ATOM 2740 C CA . CYS A 1 343 ? -24.828 18.276 24.262 1.00 89.38 343 CYS A CA 1
ATOM 2741 C C . CYS A 1 343 ? -24.919 18.463 22.740 1.00 89.38 343 CYS A C 1
ATOM 2743 O O . CYS A 1 343 ? -24.072 19.135 22.155 1.00 89.38 343 CYS A O 1
ATOM 2745 N N . GLY A 1 344 ? -25.950 17.925 22.076 1.00 88.62 344 GLY A N 1
ATOM 2746 C CA . GLY A 1 344 ? -26.139 18.085 20.630 1.00 88.62 344 GLY A CA 1
ATOM 2747 C C . GLY A 1 344 ? -25.162 17.274 19.775 1.00 88.62 344 GLY A C 1
ATOM 2748 O O . GLY A 1 344 ? -25.126 17.465 18.556 1.00 88.62 344 GLY A O 1
ATOM 2749 N N . ALA A 1 345 ? -24.380 16.379 20.384 1.00 87.75 345 ALA A N 1
ATOM 2750 C CA . ALA A 1 345 ? -23.376 15.580 19.693 1.00 87.75 345 ALA A CA 1
ATOM 2751 C C . ALA A 1 345 ? -24.011 14.574 18.713 1.00 87.75 345 ALA A C 1
ATOM 2753 O O . ALA A 1 345 ? -25.167 14.169 18.867 1.00 87.75 345 ALA A O 1
ATOM 2754 N N . LYS A 1 346 ? -23.259 14.207 17.669 1.00 86.75 346 LYS A N 1
ATOM 2755 C CA . LYS A 1 346 ? -23.600 13.149 16.707 1.00 86.75 346 LYS A CA 1
ATOM 2756 C C . LYS A 1 346 ? -22.335 12.384 16.329 1.00 86.75 346 LYS A C 1
ATOM 2758 O O . LYS A 1 346 ? -21.319 13.017 16.051 1.00 86.75 346 LYS A O 1
ATOM 2763 N N . GLY A 1 347 ? -22.421 11.060 16.290 1.00 86.12 347 GLY A N 1
ATOM 2764 C CA . GLY A 1 347 ? -21.292 10.162 16.046 1.00 86.12 347 GLY A CA 1
ATOM 2765 C C . GLY A 1 347 ? -20.309 10.106 17.216 1.00 86.12 347 GLY A C 1
ATOM 2766 O O . GLY A 1 347 ? -19.155 9.736 17.033 1.00 86.12 347 GLY A O 1
ATOM 2767 N N . ALA A 1 348 ? -20.724 10.494 18.428 1.00 85.19 348 ALA A N 1
ATOM 2768 C CA . ALA A 1 348 ? -19.828 10.497 19.590 1.00 85.19 348 ALA A CA 1
ATOM 2769 C C . ALA A 1 348 ? -19.462 9.074 20.049 1.00 85.19 348 ALA A C 1
ATOM 2771 O O . ALA A 1 348 ? -18.469 8.877 20.760 1.00 85.19 348 ALA A O 1
ATOM 2772 N N . THR A 1 349 ? -20.263 8.087 19.645 1.00 87.38 349 THR A N 1
ATOM 2773 C CA . THR A 1 349 ? -20.024 6.660 19.867 1.00 87.38 349 THR A CA 1
ATOM 2774 C C . THR A 1 349 ? -19.380 5.938 18.677 1.00 87.38 349 THR A C 1
ATOM 2776 O O . THR A 1 349 ? -19.017 4.773 18.836 1.00 87.38 349 THR A O 1
ATOM 2779 N N . ASP A 1 350 ? -19.169 6.614 17.540 1.00 84.38 350 ASP A N 1
ATOM 2780 C CA . ASP A 1 350 ? -18.478 6.042 16.379 1.00 84.38 350 ASP A CA 1
ATOM 2781 C C . ASP A 1 350 ? -16.971 5.931 16.684 1.00 84.38 350 ASP A C 1
ATOM 2783 O O . ASP A 1 350 ? -16.335 6.903 17.103 1.00 84.38 350 ASP A O 1
ATOM 2787 N N . LEU A 1 351 ? -16.404 4.729 16.525 1.00 75.44 351 LEU A N 1
ATOM 2788 C CA . LEU A 1 351 ? -15.025 4.390 16.911 1.00 75.44 351 LEU A CA 1
ATOM 2789 C C . LEU A 1 351 ? -14.164 3.935 15.746 1.00 75.44 351 LEU A C 1
ATOM 2791 O O . LEU A 1 351 ? -14.662 3.243 14.835 1.00 75.44 351 LEU A O 1
#

Sequence (351 aa):
MSNDEGLRLDEFLAYKAELEEKVQQFALGMKQRVAEAEEVVAELIERLPAGEAAPSADGAAKECLPWSLRASAQDWQDLAGWVDWLGRHYAPQLHLRIWPCWPQHGGVVEELAALHSAWRAAAEADADPAGAGSEMAYWHQMWLWPTVERIRQNYMFRECETGHSPDRPGRATDAEALEARIAAAAEERRRRENARYAFFAEVPQGSTPDRPDGLWRNEGDAWEYFSLLDWSWHPAGDLPVPHQTLRPLPTDDALALAADRARWVTYWAHYADALAHHAGQPPTTVCRRRRSPERVYDEAYGPDGAWEPTTAVHDFFDPRPSDPPHLVEIAAAEAERLLHELCGAKGATDL

Solvent-accessible surface area (backbone atoms only — not comparable to full-atom values): 20566 Å² total; per-residue (Å²): 142,86,69,73,67,60,59,56,49,53,52,50,51,52,50,48,52,53,48,53,51,51,52,50,53,49,54,51,55,48,52,52,52,50,53,53,50,50,50,54,49,49,53,50,60,68,51,41,57,80,72,59,72,58,80,88,63,77,93,63,72,78,76,84,69,54,60,84,78,74,50,50,77,61,56,52,51,52,49,50,55,48,52,54,49,47,51,70,73,67,54,52,56,85,87,52,55,84,56,93,63,41,88,74,30,69,71,48,44,48,55,50,52,51,50,49,53,53,48,52,55,19,51,53,46,53,69,38,90,88,46,90,70,50,51,48,65,48,40,55,70,68,46,50,55,58,48,45,49,48,42,41,74,76,70,56,57,81,55,51,80,84,44,86,68,82,75,80,81,78,82,76,83,61,61,67,62,49,52,52,50,50,52,54,51,52,50,53,50,52,52,59,56,53,71,59,44,53,33,26,36,27,35,52,96,90,50,42,87,92,47,42,60,35,43,36,34,29,50,88,90,50,48,30,31,44,35,74,83,79,74,43,78,42,73,39,82,89,55,84,77,63,70,89,32,49,39,85,39,58,66,70,59,49,51,50,55,71,68,42,55,65,68,57,49,49,36,25,42,29,24,83,28,59,66,46,48,76,71,67,50,77,61,80,40,44,32,39,38,40,54,24,86,92,48,77,46,38,29,30,54,44,97,87,78,42,78,38,84,45,58,59,71,59,41,52,73,43,93,75,60,94,77,42,42,30,72,44,81,44,55,68,76,52,48,42,51,51,40,29,74,76,71,66,49,78,69,82,69,68,120

Foldseek 3Di:
DPDPVVVVVVVVVVVVVVVVVVVVVVVVVVVVVVVVVVVVVVVVVVCVCVVVPPDPDPPDDPPPDACLVVDDPVLVVVLVVVLVVCCVPVVDDPLLRDFPCQVQFRVSCRLSSVLVVQQVVLVVLCPDPVHPNCSNVCSVVPRPPVSSVCCSPPTDDPVSVPNDDHDDDDDDDDPVVVVVVVVVVVVVVVVVVLVQKWKWFQAPVPRDSQQGLWIWIDRVPWIWTQFLPVLDIDTCVPQDDPVVRIDTDDSVVSVVVSPPSLSQKWKWQWAAAPVCVVVVHGGQWMWMWGRGSVDIFIWTQDLVRDTHGDCLVVQCPDPPDPTHIDIDIDHLVVNQVSCCVNRVDHCSSPD

Radius of gyration: 38.96 Å; Cα contacts (8 Å, |Δi|>4): 372; chains: 1; bounding box: 114×44×101 Å

pLDDT: mean 87.35, std 11.96, range [39.56, 98.19]

Nearest PDB structures (foldseek):
  8b1t-assembly1_D  TM=4.194E-01  e=6.570E+00  Escherichia coli

Mean predicted aligned error: 14.63 Å

Secondary structure (DSSP, 8-state):
--SHHHHHHHHHHHHHHHHHHHHHHHHHHHHHHHHHHHHHHHHHHHHHHHHH-S---TT-------HHHH--HHHHHHHHHHHHHHHHHH---GGGPPPTTGGG-HHHHHHHHHHHHHHHHHHHHHH-TTS-S-HHHHHIIIIIHHHHHHHHHHT--GGGGTS--PPPPPPPP-HHHHHHHHHHHHHHHHHHHHTT-EEEEE--TT-BTTB-SEEEEEETTEEEEEETTTTEEEE-TTSPP-TTTEEEE-HHHHHHHHH-GGGGEEEEEEES-HHHHHTTPPPSEEEEEEEETTEEEEEEE-TTSSEEE-SHHHHHH-S--SSPPEEEEE-HHHHHHHHHHHH--SSTT--

Organism: NCBI:txid33904